Protein AF-A0A7V9GGD7-F1 (afdb_monomer)

pLDDT: mean 92.64, std 9.75, range [42.09, 98.81]

Secondary structure (DSSP, 8-state):
-----TTS---HHHHHHT-TTSTT---GGG-SS----S----EEEE-TT-S-EEEE-TT--EE-STT--EEEEEEE-SS-EE-TTTS-GGGEEEEESTTSSEEEEEEEETTEEEEEEEEEEE--TTT-EEEEEEEEEEESS-EEEEEEEESB-SSSB--B-EEEE-SSEEEETTEEEEE-SS--SEEEEE-STT--HHHHHHTT--BSS--EEEE-TTSB-EEEEEEEE-TT-EEE-

Structure (mmCIF, N/CA/C/O backbone):
data_AF-A0A7V9GGD7-F1
#
_entry.id   AF-A0A7V9GGD7-F1
#
loop_
_atom_site.group_PDB
_atom_site.id
_atom_site.type_symbol
_atom_site.label_atom_id
_atom_site.label_alt_id
_atom_site.label_comp_id
_atom_site.label_asym_id
_atom_site.label_entity_id
_atom_site.label_seq_id
_atom_site.pdbx_PDB_ins_code
_atom_site.Cartn_x
_atom_site.Cartn_y
_atom_site.Cartn_z
_atom_site.occupancy
_atom_site.B_iso_or_equiv
_atom_site.auth_seq_id
_atom_site.auth_comp_id
_atom_site.auth_asym_id
_atom_site.auth_atom_id
_atom_site.pdbx_PDB_model_num
ATOM 1 N N . MET A 1 1 ? 26.608 0.140 -4.758 1.00 42.22 1 MET A N 1
ATOM 2 C CA . MET A 1 1 ? 25.138 0.010 -4.849 1.00 42.22 1 MET A CA 1
ATOM 3 C C . MET A 1 1 ? 24.670 0.852 -6.020 1.00 42.22 1 MET A C 1
ATOM 5 O O . MET A 1 1 ? 24.502 2.054 -5.870 1.00 42.22 1 MET A O 1
ATOM 9 N N . SER A 1 2 ? 24.616 0.228 -7.198 1.00 42.09 2 SER A N 1
ATOM 10 C CA . SER A 1 2 ? 24.189 0.833 -8.463 1.00 42.09 2 SER A CA 1
ATOM 11 C C . SER A 1 2 ? 22.843 1.543 -8.316 1.00 42.09 2 SER A C 1
ATOM 13 O O . SER A 1 2 ? 22.006 1.103 -7.535 1.00 42.09 2 SER A O 1
ATOM 15 N N . GLN A 1 3 ? 22.712 2.657 -9.039 1.00 49.97 3 GLN A N 1
ATOM 16 C CA . GLN A 1 3 ? 21.526 3.482 -9.283 1.00 49.97 3 GLN A CA 1
ATOM 17 C C . GLN A 1 3 ? 20.209 2.863 -8.782 1.00 49.97 3 GLN A C 1
ATOM 19 O O . GLN A 1 3 ? 19.814 1.799 -9.251 1.00 49.97 3 GLN A O 1
ATOM 24 N N . LEU A 1 4 ? 19.539 3.535 -7.832 1.00 60.97 4 LEU A N 1
ATOM 25 C CA . LEU A 1 4 ? 18.154 3.188 -7.503 1.00 60.97 4 LEU A CA 1
ATOM 26 C C . LEU A 1 4 ? 17.357 3.232 -8.797 1.00 60.97 4 LEU A C 1
ATOM 28 O O . LEU A 1 4 ? 17.350 4.261 -9.476 1.00 60.97 4 LEU A O 1
ATOM 32 N N . ASP A 1 5 ? 16.726 2.116 -9.112 1.00 63.78 5 ASP A N 1
ATOM 33 C CA . ASP A 1 5 ? 15.937 1.991 -10.314 1.00 63.78 5 ASP A CA 1
ATOM 34 C C . ASP A 1 5 ? 14.732 2.942 -10.223 1.00 63.78 5 ASP A C 1
ATOM 36 O O . ASP A 1 5 ? 13.995 2.968 -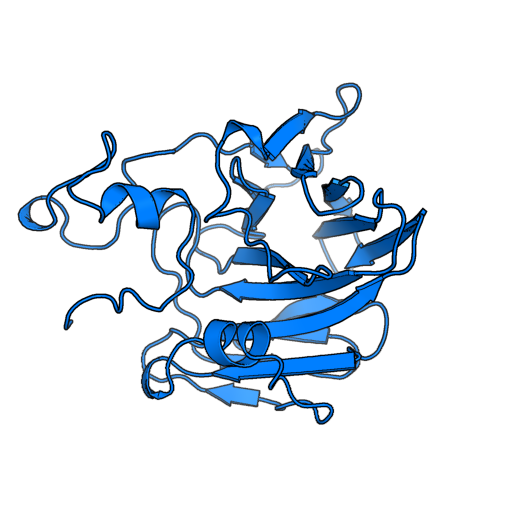9.227 1.00 63.78 5 ASP A O 1
ATOM 40 N N . THR A 1 6 ? 14.591 3.796 -11.235 1.00 62.53 6 THR A N 1
ATOM 41 C CA . THR A 1 6 ? 13.512 4.785 -11.338 1.00 62.53 6 THR A CA 1
ATOM 42 C C . THR A 1 6 ? 12.151 4.127 -11.518 1.00 62.53 6 THR A C 1
ATOM 44 O O . THR A 1 6 ? 11.130 4.761 -11.246 1.00 62.53 6 THR A O 1
ATOM 47 N N . ASP A 1 7 ? 12.130 2.857 -11.918 1.00 77.81 7 ASP A N 1
ATOM 48 C CA . ASP A 1 7 ? 10.897 2.131 -12.210 1.00 77.81 7 ASP A CA 1
ATOM 49 C C . ASP A 1 7 ? 10.188 1.638 -10.938 1.00 77.81 7 ASP A C 1
ATOM 51 O O . ASP A 1 7 ? 8.986 1.353 -10.954 1.00 77.81 7 ASP A O 1
ATOM 55 N N . TRP A 1 8 ? 10.889 1.631 -9.800 1.00 90.00 8 TRP A N 1
ATOM 56 C CA . TRP A 1 8 ? 10.326 1.231 -8.515 1.00 90.00 8 TRP A CA 1
ATOM 57 C C . TRP A 1 8 ? 9.313 2.250 -7.973 1.00 90.00 8 TRP A C 1
ATOM 59 O O . TRP A 1 8 ? 9.394 3.470 -8.166 1.00 90.00 8 TRP A O 1
ATOM 69 N N . VAL A 1 9 ? 8.328 1.743 -7.238 1.00 93.31 9 VAL A N 1
ATOM 70 C CA . VAL A 1 9 ? 7.390 2.557 -6.461 1.00 93.31 9 VAL A CA 1
ATOM 71 C C . VAL A 1 9 ? 8.026 2.893 -5.118 1.00 93.31 9 VAL A C 1
ATOM 73 O O . VAL A 1 9 ? 8.025 2.096 -4.180 1.00 93.31 9 VAL A O 1
ATOM 76 N N . TRP A 1 10 ? 8.576 4.095 -5.019 1.00 92.31 10 TRP A N 1
ATOM 77 C CA . TRP A 1 10 ? 9.172 4.591 -3.784 1.00 92.31 10 TRP A CA 1
ATOM 78 C C . TRP A 1 10 ? 8.150 5.306 -2.888 1.00 92.31 10 TRP A C 1
ATOM 80 O O . TRP A 1 10 ? 7.152 5.832 -3.399 1.00 92.31 10 TRP A O 1
ATOM 90 N N . PRO A 1 11 ? 8.403 5.377 -1.564 1.00 94.06 11 PRO A N 1
ATOM 91 C CA . PRO A 1 11 ? 7.681 6.285 -0.682 1.00 94.06 11 PRO A CA 1
ATOM 92 C C . PRO A 1 11 ? 7.667 7.709 -1.238 1.00 94.06 11 PRO A C 1
ATOM 94 O O . PRO A 1 11 ? 8.605 8.143 -1.915 1.00 94.06 11 PRO A O 1
ATOM 97 N N . TRP A 1 12 ? 6.615 8.457 -0.913 1.00 94.75 12 TRP A N 1
ATOM 98 C CA . TRP A 1 12 ? 6.395 9.801 -1.448 1.00 94.75 12 TRP A CA 1
ATOM 99 C C . TRP A 1 12 ? 7.576 10.751 -1.225 1.00 94.75 12 TRP A C 1
ATOM 101 O O . TRP A 1 12 ? 7.945 11.502 -2.129 1.00 94.75 12 TRP A O 1
ATOM 111 N N . TRP A 1 13 ? 8.188 10.703 -0.040 1.00 93.69 13 TRP A N 1
ATOM 112 C CA . TRP A 1 13 ? 9.350 11.528 0.284 1.00 93.69 13 TRP A CA 1
ATOM 113 C C . TRP A 1 13 ? 10.542 11.199 -0.628 1.00 93.69 13 TRP A C 1
ATOM 115 O O . TRP A 1 13 ? 11.181 12.106 -1.158 1.00 93.69 13 TRP A O 1
ATOM 125 N N . LEU A 1 14 ? 10.802 9.911 -0.881 1.00 91.62 14 LEU A N 1
ATOM 126 C CA . LEU A 1 14 ? 12.005 9.466 -1.579 1.00 91.62 14 LEU A CA 1
ATOM 127 C C . LEU A 1 14 ? 11.953 9.841 -3.054 1.00 91.62 14 LEU A C 1
ATOM 129 O O . LEU A 1 14 ? 12.931 10.372 -3.571 1.00 91.62 14 LEU A O 1
ATOM 133 N N . GLY A 1 15 ? 10.802 9.646 -3.708 1.00 89.38 15 GLY A N 1
ATOM 134 C CA . GLY A 1 15 ? 10.612 10.057 -5.102 1.00 89.38 15 GLY A CA 1
ATOM 135 C C . GLY A 1 15 ? 10.880 11.550 -5.319 1.00 89.38 15 GLY A C 1
ATOM 136 O O . GLY A 1 15 ? 11.429 11.936 -6.344 1.00 89.38 15 GLY A O 1
ATOM 137 N N . ARG A 1 16 ? 10.563 12.389 -4.326 1.00 91.25 16 ARG A N 1
ATOM 138 C CA . ARG A 1 16 ? 10.834 13.833 -4.365 1.00 91.25 16 ARG A CA 1
ATOM 139 C C . ARG A 1 16 ? 12.284 14.169 -4.038 1.00 91.25 16 ARG A C 1
ATOM 141 O O . ARG A 1 16 ? 12.847 15.057 -4.662 1.00 91.25 16 ARG A O 1
ATOM 148 N N . GLN A 1 17 ? 12.880 13.472 -3.074 1.00 91.44 17 GLN A N 1
ATOM 149 C CA . GLN A 1 17 ? 14.250 13.727 -2.631 1.00 91.44 17 GLN A CA 1
ATOM 150 C C . GLN A 1 17 ? 15.290 13.376 -3.702 1.00 91.44 17 GLN A C 1
ATOM 152 O O . GLN A 1 17 ? 16.359 13.980 -3.733 1.00 91.44 17 GLN A O 1
ATOM 157 N N . ILE A 1 18 ? 14.984 12.418 -4.585 1.00 87.44 18 ILE A N 1
ATOM 158 C CA . ILE A 1 18 ? 15.895 11.973 -5.652 1.00 87.44 18 ILE A CA 1
ATOM 159 C C . ILE A 1 18 ? 15.658 12.651 -7.005 1.00 87.44 18 ILE A C 1
ATOM 161 O O . ILE A 1 18 ? 16.476 12.453 -7.898 1.00 87.44 18 ILE A O 1
ATOM 165 N N . ASP A 1 19 ? 14.571 13.410 -7.166 1.00 88.38 19 ASP A N 1
ATOM 166 C CA . ASP A 1 19 ? 14.218 14.106 -8.408 1.00 88.38 19 ASP A CA 1
ATOM 167 C C . ASP A 1 19 ? 14.833 15.517 -8.433 1.00 88.38 19 ASP A C 1
ATOM 169 O O . ASP A 1 19 ? 14.358 16.378 -7.691 1.00 88.38 19 ASP A O 1
ATOM 173 N N . PRO A 1 20 ? 15.837 15.801 -9.291 1.00 90.31 20 PRO A N 1
ATOM 174 C CA . PRO A 1 20 ? 16.494 17.110 -9.357 1.00 90.31 20 PRO A CA 1
ATOM 175 C C . PRO A 1 20 ? 15.570 18.278 -9.716 1.00 90.31 20 PRO A C 1
ATOM 177 O O . PRO A 1 20 ? 15.924 19.429 -9.466 1.00 90.31 20 PRO A O 1
ATOM 180 N N . ALA A 1 21 ? 14.405 18.013 -10.314 1.00 91.19 21 ALA A N 1
ATOM 181 C CA . ALA A 1 21 ? 13.419 19.043 -10.631 1.00 91.19 21 ALA A CA 1
ATOM 182 C C . ALA A 1 21 ? 12.521 19.396 -9.431 1.00 91.19 21 ALA A C 1
ATOM 184 O O . ALA A 1 21 ? 11.766 20.372 -9.481 1.00 91.19 21 ALA A O 1
ATOM 185 N N . ASN A 1 22 ? 12.573 18.618 -8.347 1.00 91.69 22 ASN A N 1
ATOM 186 C CA . ASN A 1 22 ? 11.726 18.817 -7.184 1.00 91.69 22 ASN A CA 1
ATOM 187 C C . ASN A 1 22 ? 12.355 19.803 -6.184 1.00 91.69 22 ASN A C 1
ATOM 189 O O . ASN A 1 22 ? 13.529 19.667 -5.848 1.00 91.69 22 ASN A O 1
ATOM 193 N N . PRO A 1 23 ? 11.582 20.724 -5.577 1.00 91.81 23 PRO A N 1
ATOM 194 C CA . PRO A 1 23 ? 12.094 21.592 -4.512 1.00 91.81 23 PRO A CA 1
ATOM 195 C C . PRO A 1 23 ? 12.609 20.853 -3.267 1.00 91.81 23 PRO A C 1
ATOM 197 O O . PRO A 1 23 ? 13.316 21.447 -2.461 1.00 91.81 23 PRO A O 1
ATOM 200 N N . ALA A 1 24 ? 12.227 19.585 -3.081 1.00 91.25 24 ALA A N 1
ATOM 201 C CA . ALA A 1 24 ? 12.711 18.733 -1.997 1.00 91.25 24 ALA A CA 1
ATOM 202 C C . ALA A 1 24 ? 13.950 17.898 -2.383 1.00 91.25 24 ALA A C 1
ATOM 204 O O . ALA A 1 24 ? 14.329 17.010 -1.626 1.00 91.25 24 ALA A O 1
ATOM 205 N N . PHE A 1 25 ? 14.563 18.138 -3.547 1.00 91.25 25 PHE A N 1
ATOM 206 C CA . PHE A 1 25 ? 15.756 17.418 -3.981 1.00 91.25 25 PHE A CA 1
ATOM 207 C C . PHE A 1 25 ? 16.914 17.583 -2.992 1.00 91.25 25 PHE A C 1
ATOM 209 O O . PHE A 1 25 ? 17.231 18.699 -2.577 1.00 91.25 25 PHE A O 1
ATOM 216 N N . VAL A 1 26 ? 17.586 16.476 -2.672 1.00 88.44 26 VAL A N 1
ATOM 217 C CA . VAL A 1 26 ? 18.818 16.481 -1.876 1.00 88.44 26 VAL A CA 1
ATOM 218 C C . VAL A 1 26 ? 19.911 15.710 -2.624 1.00 88.44 26 VAL A C 1
ATOM 220 O O . VAL A 1 26 ? 19.736 14.517 -2.896 1.00 88.44 26 VAL A O 1
ATOM 223 N N . PRO A 1 27 ? 21.047 16.355 -2.954 1.00 83.44 27 PRO A N 1
ATOM 224 C CA . PRO A 1 27 ? 22.192 15.693 -3.576 1.00 83.44 27 PRO A CA 1
ATOM 225 C C . PRO A 1 27 ? 22.702 14.493 -2.757 1.00 83.44 27 PRO A C 1
ATOM 227 O O . PRO A 1 27 ? 22.850 14.562 -1.537 1.00 83.44 27 PRO A O 1
ATOM 230 N N . ARG A 1 28 ? 22.965 13.361 -3.427 1.00 72.69 28 ARG A N 1
ATOM 231 C CA . ARG A 1 28 ? 23.307 12.084 -2.762 1.00 72.69 28 ARG A CA 1
ATOM 232 C C . ARG A 1 28 ? 24.703 12.041 -2.149 1.00 72.69 28 ARG A C 1
ATOM 234 O O . ARG A 1 28 ? 24.930 11.256 -1.240 1.00 72.69 28 ARG A O 1
ATOM 241 N N . ASP A 1 29 ? 25.629 12.857 -2.634 1.00 67.31 29 ASP A N 1
ATOM 242 C CA . ASP A 1 29 ? 26.971 13.017 -2.063 1.00 67.31 29 ASP A CA 1
ATOM 243 C C . ASP A 1 29 ? 26.938 13.488 -0.599 1.00 67.31 29 ASP A C 1
ATOM 245 O O . ASP A 1 29 ? 27.904 13.294 0.135 1.00 67.31 29 ASP A O 1
ATOM 249 N N . GLN A 1 30 ? 25.806 14.042 -0.159 1.00 60.34 30 GLN A N 1
ATOM 250 C CA . GLN A 1 30 ? 25.591 14.539 1.197 1.00 60.34 30 GLN A CA 1
ATOM 251 C C . GLN A 1 30 ? 24.965 13.505 2.146 1.00 60.34 30 GLN A C 1
ATOM 253 O O . GLN A 1 30 ? 24.834 13.786 3.336 1.00 60.34 30 GLN A O 1
ATOM 258 N N . LEU A 1 31 ? 24.581 12.316 1.659 1.00 60.53 31 LEU A N 1
ATOM 259 C CA . LEU A 1 31 ? 23.909 11.292 2.462 1.00 60.53 31 LEU A CA 1
ATOM 260 C C . LEU A 1 31 ? 24.586 9.918 2.289 1.00 60.53 31 LEU A C 1
ATOM 262 O O . LEU A 1 31 ? 24.553 9.351 1.197 1.00 60.53 31 LEU A O 1
ATOM 266 N N . PRO A 1 32 ? 25.164 9.329 3.357 1.00 56.16 32 PRO A N 1
ATOM 267 C CA . PRO A 1 32 ? 25.841 8.030 3.275 1.00 56.16 32 PRO A CA 1
ATOM 268 C C . PRO A 1 32 ? 24.886 6.856 2.979 1.00 56.16 32 PRO A C 1
ATOM 270 O O . PRO A 1 32 ? 25.329 5.798 2.534 1.00 56.16 32 PRO A O 1
ATOM 273 N N . SER A 1 33 ? 23.579 7.042 3.190 1.00 70.00 33 SER A N 1
ATOM 274 C CA . SER A 1 33 ? 22.500 6.090 2.903 1.00 70.00 33 SER A CA 1
ATOM 275 C C . SER A 1 33 ? 21.244 6.817 2.410 1.00 70.00 33 SER A C 1
ATOM 277 O O . SER A 1 33 ? 21.172 8.044 2.451 1.00 70.00 33 SER A O 1
ATOM 279 N N . LE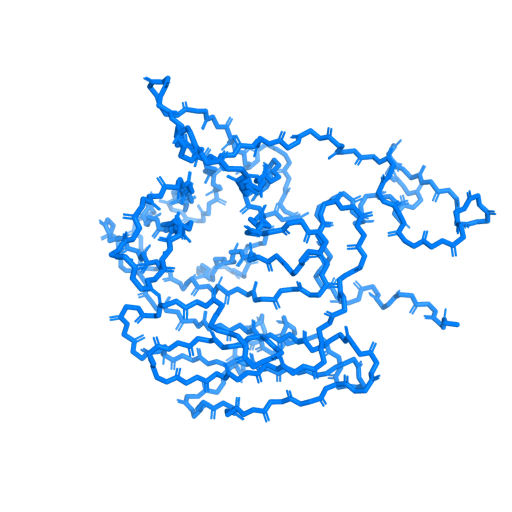U A 1 34 ? 20.230 6.074 1.949 1.00 78.19 34 LEU A N 1
ATOM 280 C CA . LEU A 1 34 ? 18.914 6.624 1.590 1.00 78.19 34 LEU A CA 1
ATOM 281 C C . LEU A 1 34 ? 18.130 7.004 2.845 1.00 78.19 34 LEU A C 1
ATOM 283 O O . LEU A 1 34 ? 17.169 6.339 3.214 1.00 78.19 34 LEU A O 1
ATOM 287 N N . THR A 1 35 ? 18.592 8.057 3.503 1.00 87.62 35 THR A N 1
ATOM 288 C CA . THR A 1 35 ? 17.986 8.604 4.708 1.00 87.62 35 THR A CA 1
ATOM 289 C C . THR A 1 35 ? 16.972 9.663 4.323 1.00 87.62 35 THR A C 1
ATOM 291 O O . THR A 1 35 ? 17.254 10.546 3.503 1.00 87.62 35 THR A O 1
ATOM 294 N N . ASN A 1 36 ? 15.799 9.595 4.935 1.00 90.06 36 ASN A N 1
ATOM 295 C CA . ASN A 1 36 ? 14.788 10.606 4.748 1.00 90.06 36 ASN A CA 1
ATOM 296 C C . ASN A 1 36 ? 15.153 11.896 5.493 1.00 90.06 36 ASN A C 1
ATOM 298 O O . ASN A 1 36 ? 15.183 11.942 6.725 1.00 90.06 36 ASN A O 1
ATOM 302 N N . VAL A 1 37 ? 15.376 12.968 4.738 1.00 90.56 37 VAL A N 1
ATOM 303 C CA . VAL A 1 37 ? 15.621 14.315 5.272 1.00 90.56 37 VAL A CA 1
ATOM 304 C C . VAL A 1 37 ? 14.563 15.322 4.808 1.00 90.56 37 VAL A C 1
ATOM 306 O O . VAL A 1 37 ? 14.664 16.508 5.113 1.00 90.56 37 VAL A O 1
ATOM 309 N N . THR A 1 38 ? 13.516 14.863 4.113 1.00 89.50 38 THR A N 1
ATOM 310 C CA . THR A 1 38 ? 12.421 15.692 3.583 1.00 89.50 38 THR A CA 1
ATOM 311 C C . THR A 1 38 ? 11.052 15.077 3.890 1.00 89.50 38 THR A C 1
ATOM 313 O O . THR A 1 38 ? 10.949 13.928 4.283 1.00 89.50 38 THR A O 1
ATOM 316 N N . GLY A 1 39 ? 9.951 15.832 3.795 1.00 85.75 39 GLY A N 1
ATOM 317 C CA . GLY A 1 39 ? 8.610 15.241 3.981 1.00 85.75 39 GLY A CA 1
ATOM 318 C C . GLY A 1 39 ? 8.421 14.468 5.302 1.00 85.75 39 GLY A C 1
ATOM 319 O O . GLY A 1 39 ? 7.706 13.470 5.339 1.00 85.75 39 GLY A O 1
ATOM 320 N N . ARG A 1 40 ? 9.103 14.895 6.376 1.00 90.75 40 ARG A N 1
ATOM 321 C CA . ARG A 1 40 ? 9.065 14.264 7.705 1.00 90.75 40 ARG A CA 1
ATOM 322 C C . ARG A 1 40 ? 7.851 14.735 8.508 1.00 90.75 40 ARG A C 1
ATOM 324 O O . ARG A 1 40 ? 7.986 15.321 9.577 1.00 90.75 40 ARG A O 1
ATOM 331 N N . ASN A 1 41 ? 6.665 14.568 7.934 1.00 89.31 41 ASN A N 1
ATOM 332 C CA . ASN A 1 41 ? 5.397 15.066 8.466 1.00 89.31 41 ASN A CA 1
ATOM 333 C C . ASN A 1 41 ? 4.353 13.947 8.572 1.00 89.31 41 ASN A C 1
ATOM 335 O O . ASN A 1 41 ? 3.271 14.034 7.996 1.00 89.31 41 ASN A O 1
ATOM 339 N N . TRP A 1 42 ? 4.700 12.885 9.293 1.00 93.62 42 TRP A N 1
ATOM 340 C CA . TRP A 1 42 ? 3.826 11.742 9.538 1.00 93.62 42 TRP A CA 1
ATOM 341 C C . TRP A 1 42 ? 3.032 11.870 10.834 1.00 93.62 42 TRP A C 1
ATOM 343 O O . TRP A 1 42 ? 3.407 12.600 11.750 1.00 93.62 42 TRP A O 1
ATOM 353 N N . THR A 1 43 ? 1.934 11.125 10.903 1.00 95.19 43 THR A N 1
ATOM 354 C CA . THR A 1 43 ? 1.084 11.028 12.091 1.00 95.19 43 THR A CA 1
ATOM 355 C C . THR A 1 43 ? 1.334 9.695 12.780 1.00 95.19 43 THR A C 1
ATOM 357 O O . THR A 1 43 ? 1.206 8.649 12.145 1.00 95.19 43 THR A O 1
ATOM 360 N N . ALA A 1 44 ? 1.669 9.727 14.068 1.00 94.44 44 ALA A N 1
ATOM 361 C CA . ALA A 1 44 ? 1.713 8.529 14.897 1.00 94.44 44 ALA A CA 1
ATOM 362 C C . ALA A 1 44 ? 0.298 8.118 15.337 1.00 94.44 44 ALA A C 1
ATOM 364 O O . ALA A 1 44 ? -0.526 8.967 15.688 1.00 94.44 44 ALA A O 1
ATOM 365 N N . ILE A 1 45 ? 0.021 6.816 15.315 1.00 94.38 45 ILE A N 1
ATOM 366 C CA . ILE A 1 45 ? -1.210 6.190 15.804 1.00 94.38 45 ILE A CA 1
ATOM 367 C C . ILE A 1 45 ? -0.849 5.020 16.727 1.00 94.38 45 ILE A C 1
ATOM 369 O O . ILE A 1 45 ? 0.038 4.221 16.435 1.00 94.38 45 ILE A O 1
ATOM 373 N N . GLY A 1 46 ? -1.545 4.896 17.854 1.00 92.38 46 GLY A N 1
ATOM 374 C CA . GLY A 1 46 ? -1.231 3.903 18.880 1.00 92.38 46 GLY A CA 1
ATOM 375 C C . GLY A 1 46 ? -2.377 3.725 19.865 1.00 92.38 46 GLY A C 1
ATOM 376 O O . GLY A 1 46 ? -3.324 4.515 19.886 1.00 92.38 46 GLY A O 1
ATOM 377 N N . ASN A 1 47 ? -2.303 2.671 20.676 1.00 90.94 47 ASN A N 1
ATOM 378 C CA . ASN A 1 47 ? -3.223 2.498 21.795 1.00 90.94 47 ASN A CA 1
ATOM 379 C C . ASN A 1 47 ? -2.696 3.249 23.021 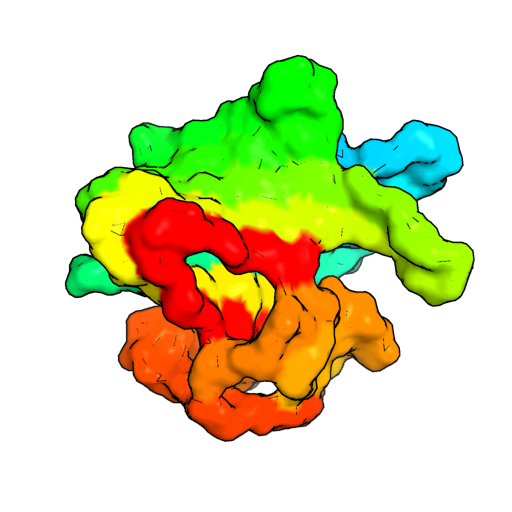1.00 90.94 47 ASN A C 1
ATOM 381 O O . ASN A 1 47 ? -1.488 3.339 23.239 1.00 90.94 47 ASN A O 1
ATOM 385 N N . LEU A 1 48 ? -3.609 3.725 23.869 1.00 87.50 48 LEU A N 1
ATOM 386 C CA . LEU A 1 48 ? -3.243 4.269 25.177 1.00 87.50 48 LEU A CA 1
ATOM 387 C C . LEU A 1 48 ? -2.426 3.233 25.970 1.00 87.50 48 LEU A C 1
ATOM 389 O O . LEU A 1 48 ? -2.689 2.038 25.863 1.00 87.50 48 LEU A O 1
ATOM 393 N N . ASP A 1 49 ? -1.443 3.663 26.756 1.00 86.44 49 ASP A N 1
ATOM 394 C CA . ASP A 1 49 ? -0.571 2.789 27.563 1.00 86.44 49 ASP A CA 1
ATOM 395 C C . ASP A 1 49 ? 0.223 1.736 26.766 1.00 86.44 49 ASP A C 1
ATOM 397 O O . ASP A 1 49 ? 0.747 0.782 27.345 1.00 86.44 49 ASP A O 1
ATOM 401 N N . SER A 1 50 ? 0.308 1.876 25.442 1.00 87.00 50 SER A N 1
ATOM 402 C CA . SER A 1 50 ? 1.222 1.076 24.639 1.00 87.00 50 SER A CA 1
ATOM 403 C C . SER A 1 50 ? 2.608 1.714 24.565 1.00 87.00 50 SER A C 1
ATOM 405 O O . SER A 1 50 ? 2.702 2.928 24.382 1.00 87.00 50 SER A O 1
ATOM 407 N N . PRO A 1 51 ? 3.695 0.923 24.633 1.00 86.19 51 PRO A N 1
ATOM 408 C CA . PRO A 1 51 ? 5.025 1.393 24.260 1.00 86.19 51 PRO A CA 1
ATOM 409 C C . PRO A 1 51 ? 5.246 1.441 22.736 1.00 86.19 51 PRO A C 1
ATOM 411 O O . PRO A 1 51 ? 6.339 1.801 22.299 1.00 86.19 51 PRO A O 1
ATOM 414 N N . HIS A 1 52 ? 4.264 1.030 21.928 1.00 86.62 52 HIS A N 1
ATOM 415 C CA . HIS A 1 52 ? 4.368 0.924 20.478 1.00 86.62 52 HIS A CA 1
ATOM 416 C C . HIS A 1 52 ? 3.380 1.851 19.767 1.00 86.62 52 HIS A C 1
ATOM 418 O O . HIS A 1 52 ? 2.221 1.997 20.155 1.00 86.62 52 HIS A O 1
ATOM 424 N N . GLU A 1 53 ? 3.854 2.438 18.672 1.00 91.50 53 GLU A N 1
ATOM 425 C CA . GLU A 1 53 ? 3.060 3.231 17.744 1.00 91.50 53 GLU A CA 1
ATOM 426 C C . GLU A 1 53 ? 3.399 2.832 16.309 1.00 91.50 53 GLU A C 1
ATOM 428 O O . GLU A 1 53 ? 4.531 2.456 15.994 1.00 91.50 53 GLU A O 1
ATOM 433 N N . ALA A 1 54 ? 2.399 2.924 15.443 1.00 94.88 54 ALA A N 1
ATOM 434 C CA . ALA A 1 54 ? 2.588 2.912 14.006 1.00 94.88 54 ALA A CA 1
ATOM 435 C C . ALA A 1 54 ? 2.595 4.352 13.495 1.00 94.88 54 ALA A C 1
ATOM 437 O O . ALA A 1 54 ? 2.031 5.254 14.116 1.00 94.88 54 ALA A O 1
ATOM 438 N N . VAL A 1 55 ? 3.196 4.571 12.333 1.00 95.94 55 VAL A N 1
ATOM 439 C CA . VAL A 1 55 ? 3.242 5.895 11.705 1.00 95.94 55 VAL A CA 1
ATOM 440 C C . VAL A 1 55 ? 2.619 5.852 10.321 1.00 95.94 55 VAL A C 1
ATOM 442 O O . VAL A 1 55 ? 2.800 4.893 9.571 1.00 95.94 55 VAL A O 1
ATOM 445 N N . VAL A 1 56 ? 1.880 6.904 9.981 1.00 97.62 56 VAL A N 1
ATOM 446 C CA . VAL A 1 56 ? 1.207 7.055 8.690 1.00 97.62 56 VAL A CA 1
ATOM 447 C C . VAL A 1 56 ? 1.688 8.333 8.023 1.00 97.62 56 VAL A C 1
ATOM 449 O O . VAL A 1 56 ? 1.584 9.422 8.594 1.00 97.62 56 VAL A O 1
ATOM 452 N N . ASP A 1 57 ? 2.241 8.206 6.819 1.00 96.50 57 ASP A N 1
ATOM 453 C CA . ASP A 1 57 ? 2.723 9.351 6.045 1.00 96.50 57 ASP A CA 1
ATOM 454 C C . ASP A 1 57 ? 1.559 10.164 5.441 1.00 96.50 57 ASP A C 1
ATOM 456 O O . ASP A 1 57 ? 0.420 9.689 5.413 1.00 96.50 57 ASP A O 1
ATOM 460 N N . PRO A 1 58 ? 1.808 11.370 4.897 1.00 96.19 58 PRO A N 1
ATOM 461 C CA . PRO A 1 58 ? 0.769 12.197 4.270 1.00 96.19 58 PRO A CA 1
ATOM 462 C C . PRO A 1 58 ? 0.034 11.557 3.082 1.00 96.19 58 PRO A C 1
ATOM 464 O O . PRO A 1 58 ? -0.965 12.102 2.610 1.00 96.19 58 PRO A O 1
ATOM 467 N N . ARG A 1 59 ? 0.554 10.451 2.539 1.00 97.38 59 ARG A N 1
ATOM 468 C CA . ARG A 1 59 ? -0.022 9.680 1.433 1.00 97.38 59 ARG A CA 1
ATOM 469 C C . ARG A 1 59 ? -0.697 8.392 1.897 1.00 97.38 59 ARG A C 1
ATOM 471 O O . ARG A 1 59 ? -1.264 7.681 1.072 1.00 97.38 59 ARG A O 1
ATOM 478 N N . GLY A 1 60 ? -0.734 8.131 3.200 1.00 97.75 60 GLY A N 1
ATOM 479 C CA . GLY A 1 60 ? -1.352 6.945 3.777 1.00 97.75 60 GLY A CA 1
ATOM 480 C C . GLY A 1 60 ? -0.449 5.711 3.771 1.00 97.75 60 GLY A C 1
ATOM 481 O O . GLY A 1 60 ? -0.959 4.624 4.007 1.00 97.75 60 GLY A O 1
ATOM 482 N N . LEU A 1 61 ? 0.857 5.850 3.517 1.00 97.94 61 LEU A N 1
ATOM 483 C CA . LEU A 1 61 ? 1.826 4.771 3.704 1.00 97.94 61 LEU A CA 1
ATOM 484 C C . LEU A 1 61 ? 1.926 4.461 5.202 1.00 97.94 61 LEU A C 1
ATOM 486 O O . LEU A 1 61 ? 2.313 5.328 5.990 1.00 97.94 61 LEU A O 1
ATOM 490 N N . VAL A 1 62 ? 1.579 3.237 5.594 1.00 98.44 62 VAL A N 1
ATOM 491 C CA . VAL A 1 62 ? 1.547 2.814 7.001 1.00 98.44 62 VAL A CA 1
ATOM 492 C C . VAL A 1 62 ? 2.826 2.057 7.329 1.00 98.44 62 VAL A C 1
ATOM 494 O O . VAL A 1 62 ? 3.111 1.046 6.702 1.00 98.44 62 VAL A O 1
ATOM 497 N N . THR A 1 63 ? 3.585 2.495 8.328 1.00 97.25 63 THR A N 1
ATOM 498 C CA . THR A 1 63 ? 4.721 1.738 8.880 1.00 97.25 63 THR A CA 1
ATOM 499 C C . THR A 1 63 ? 4.304 1.179 10.239 1.00 97.25 63 THR A C 1
ATOM 501 O O . THR A 1 63 ? 4.183 1.960 11.187 1.00 97.25 63 THR A O 1
ATOM 504 N N . PRO A 1 64 ? 4.034 -0.136 10.354 1.00 94.06 64 PRO A N 1
ATOM 505 C CA . PRO A 1 64 ? 3.430 -0.695 11.565 1.00 94.06 64 PRO A CA 1
ATOM 506 C C . PRO A 1 64 ? 4.381 -0.776 12.765 1.00 94.06 64 PRO A C 1
ATOM 508 O O . PRO A 1 64 ? 3.920 -0.872 13.898 1.00 94.06 64 PRO A O 1
ATOM 511 N N . TRP A 1 65 ? 5.694 -0.763 12.527 1.00 87.12 65 TRP A N 1
ATOM 512 C CA . TRP A 1 65 ? 6.713 -0.814 13.573 1.00 87.12 65 TRP A CA 1
ATOM 513 C C . TRP A 1 65 ? 7.962 -0.004 13.202 1.00 87.12 65 TRP A C 1
ATOM 515 O O . TRP A 1 65 ? 8.273 0.116 12.012 1.00 87.12 65 TRP A O 1
ATOM 525 N N . PRO A 1 66 ? 8.702 0.517 14.200 1.00 85.25 66 PRO A N 1
ATOM 526 C CA . PRO A 1 66 ? 9.965 1.219 13.978 1.00 85.25 66 PRO A CA 1
ATOM 527 C C . PRO A 1 66 ? 10.946 0.391 13.145 1.00 85.25 66 PRO A C 1
ATOM 529 O O . PRO A 1 66 ? 11.000 -0.833 13.287 1.00 85.25 66 PRO A O 1
ATOM 532 N N . ASP A 1 67 ? 11.689 1.060 12.261 1.00 83.62 67 ASP A N 1
ATOM 533 C CA . ASP A 1 67 ? 12.670 0.454 11.345 1.00 83.62 67 ASP A CA 1
ATOM 534 C C . ASP A 1 67 ? 12.116 -0.688 10.464 1.00 83.62 67 ASP A C 1
ATOM 536 O O . ASP A 1 67 ? 12.861 -1.485 9.892 1.00 83.62 67 ASP A O 1
ATOM 540 N N . GLY A 1 68 ? 10.788 -0.771 10.343 1.00 91.88 68 GLY A N 1
ATOM 541 C CA . GLY A 1 68 ? 10.069 -1.824 9.636 1.00 91.88 68 GLY A CA 1
ATOM 542 C C . GLY A 1 68 ? 9.830 -1.557 8.162 1.00 91.88 68 GLY A C 1
ATOM 543 O O . GLY A 1 68 ? 10.155 -0.495 7.643 1.00 91.88 68 GLY A O 1
ATOM 544 N N . TRP A 1 69 ? 9.197 -2.524 7.501 1.00 96.50 69 TRP A N 1
ATOM 545 C CA . TRP A 1 69 ? 8.565 -2.340 6.196 1.00 96.50 69 TRP A CA 1
ATOM 546 C C . TRP A 1 69 ? 7.303 -1.475 6.318 1.00 96.50 69 TRP A C 1
ATOM 548 O O . TRP A 1 69 ? 6.763 -1.290 7.413 1.00 96.50 69 TRP A O 1
ATOM 558 N N . SER A 1 70 ? 6.795 -0.996 5.184 1.00 97.94 70 SER A N 1
ATOM 559 C CA . SER A 1 70 ? 5.537 -0.247 5.133 1.00 97.94 70 SER A CA 1
ATOM 560 C C . SER A 1 70 ? 4.486 -0.900 4.242 1.00 97.94 70 SER A C 1
ATOM 562 O O . SER A 1 70 ? 4.810 -1.537 3.238 1.00 97.94 70 SER A O 1
ATOM 564 N N . LEU A 1 71 ? 3.218 -0.715 4.600 1.00 98.62 71 LEU A N 1
ATOM 565 C CA . LEU A 1 71 ? 2.056 -1.069 3.802 1.00 98.62 71 LEU A CA 1
ATOM 566 C C . LEU A 1 71 ? 1.644 0.119 2.931 1.00 98.62 71 LEU A C 1
ATOM 568 O O . LEU A 1 71 ? 1.268 1.174 3.444 1.00 98.62 71 LEU A O 1
ATOM 572 N N . ASP A 1 72 ? 1.689 -0.074 1.619 1.00 98.50 72 ASP A N 1
ATOM 573 C CA . ASP A 1 72 ? 1.187 0.870 0.622 1.00 98.50 72 ASP A CA 1
ATOM 574 C C . ASP A 1 72 ? -0.166 0.400 0.061 1.00 98.50 72 ASP A C 1
ATOM 576 O O . ASP A 1 72 ? -0.494 -0.792 0.107 1.00 98.50 72 ASP A O 1
ATOM 580 N N . TRP A 1 73 ? -0.953 1.334 -0.472 1.00 98.69 73 TRP A N 1
ATOM 581 C CA . TRP A 1 73 ? -2.320 1.103 -0.942 1.00 98.69 73 TRP A CA 1
ATOM 582 C C . TRP A 1 73 ? -2.523 1.712 -2.333 1.00 98.69 73 TRP A C 1
ATOM 584 O O . TRP A 1 73 ? -2.478 2.924 -2.520 1.00 98.69 73 TRP A O 1
ATOM 594 N N . TRP A 1 74 ? -2.745 0.875 -3.346 1.00 98.75 74 TRP A N 1
ATOM 595 C CA . TRP A 1 74 ? -2.914 1.321 -4.735 1.00 98.75 74 TRP A CA 1
ATOM 596 C C . TRP A 1 74 ? -4.320 1.027 -5.234 1.00 98.75 74 TRP A C 1
ATOM 598 O O . TRP A 1 74 ? -4.918 0.019 -4.855 1.00 98.75 74 TRP A O 1
ATOM 608 N N . ILE A 1 75 ? -4.831 1.876 -6.124 1.00 98.81 75 ILE A N 1
ATOM 609 C CA . ILE A 1 75 ? -6.194 1.758 -6.649 1.00 98.81 75 ILE A CA 1
ATOM 610 C C . ILE A 1 75 ? -6.158 1.553 -8.156 1.00 98.81 75 ILE A C 1
ATOM 612 O O . ILE A 1 75 ? -5.750 2.446 -8.891 1.00 98.81 75 ILE A O 1
ATOM 616 N N . GLY A 1 76 ? -6.597 0.386 -8.619 1.00 98.56 76 GLY A N 1
ATOM 617 C CA . GLY A 1 76 ? -6.806 0.101 -10.036 1.00 98.56 76 GLY A CA 1
ATOM 618 C C . GLY A 1 76 ? -8.204 0.550 -10.440 1.00 98.56 76 GLY A C 1
ATOM 619 O O . GLY A 1 76 ? -9.174 -0.150 -10.142 1.00 98.56 76 GLY A O 1
ATOM 620 N N . ALA A 1 77 ? -8.300 1.718 -11.070 1.00 96.69 77 ALA A N 1
ATOM 621 C CA . ALA A 1 77 ? -9.543 2.277 -11.591 1.00 96.69 77 ALA A CA 1
ATOM 622 C C . ALA A 1 77 ? -9.691 1.986 -13.098 1.00 96.69 77 ALA A C 1
ATOM 624 O O . ALA A 1 77 ? -8.886 1.265 -13.685 1.00 96.69 77 ALA A O 1
ATOM 625 N N . GLU A 1 78 ? -10.747 2.516 -13.722 1.00 92.50 78 GLU A N 1
ATOM 626 C CA . GLU A 1 78 ? -11.058 2.274 -15.140 1.00 92.50 78 GLU A CA 1
ATOM 627 C C . GLU A 1 78 ? -10.012 2.844 -16.113 1.00 92.50 78 GLU A C 1
ATOM 629 O O . GLU A 1 78 ? -9.871 2.334 -17.222 1.00 92.50 78 GLU A O 1
ATOM 634 N N . ASP A 1 79 ? -9.293 3.900 -15.724 1.00 95.94 79 ASP A N 1
ATOM 635 C CA . ASP A 1 79 ? -8.297 4.575 -16.560 1.00 95.94 79 ASP A CA 1
ATOM 636 C C . ASP A 1 79 ? -6.888 3.998 -16.369 1.00 95.94 79 ASP A C 1
ATOM 638 O O . ASP A 1 79 ? -6.196 3.695 -17.341 1.00 95.94 79 ASP A O 1
ATOM 642 N N . ARG A 1 80 ? -6.448 3.867 -15.115 1.00 96.88 80 ARG A N 1
ATOM 643 C CA . ARG A 1 80 ? -5.123 3.386 -14.730 1.00 96.88 80 ARG A CA 1
ATOM 644 C C . ARG A 1 80 ? -5.091 2.959 -13.265 1.00 96.88 80 ARG A C 1
ATOM 646 O O . ARG A 1 80 ? -6.056 3.054 -12.509 1.00 96.88 80 ARG A O 1
ATOM 653 N N . TRP A 1 81 ? -3.905 2.552 -12.840 1.00 98.31 81 TRP A N 1
ATOM 654 C CA . TRP A 1 81 ? -3.568 2.489 -11.430 1.00 98.31 81 TRP A CA 1
ATOM 655 C C . TRP A 1 81 ? -3.202 3.871 -10.875 1.00 98.31 81 TRP A C 1
ATOM 657 O O . TRP A 1 81 ? -2.386 4.599 -11.450 1.00 98.31 81 TRP A O 1
ATOM 667 N N . HIS A 1 82 ? -3.778 4.200 -9.724 1.00 98.38 82 HIS A N 1
ATOM 668 C CA . HIS A 1 82 ? -3.465 5.358 -8.899 1.00 98.38 82 HIS A CA 1
ATOM 669 C C . HIS A 1 82 ? -2.626 4.930 -7.702 1.00 98.38 82 HIS A C 1
ATOM 671 O O . HIS A 1 82 ? -3.010 4.031 -6.950 1.00 98.38 82 HIS A O 1
ATOM 677 N N . LEU A 1 83 ? -1.477 5.584 -7.536 1.00 98.31 83 LEU A N 1
ATOM 678 C CA . LEU A 1 83 ? -0.548 5.335 -6.441 1.00 98.31 83 LEU A CA 1
ATOM 679 C C . LEU A 1 83 ? -0.448 6.616 -5.608 1.00 98.31 83 LEU A C 1
ATOM 681 O O . LEU A 1 83 ? -0.013 7.635 -6.155 1.00 98.31 83 LEU A O 1
ATOM 685 N N . PRO A 1 84 ? -0.785 6.594 -4.309 1.00 97.75 84 PRO A N 1
ATOM 686 C CA . PRO A 1 84 ? -0.799 7.788 -3.463 1.00 97.75 84 PRO A CA 1
ATOM 687 C C . PRO A 1 84 ? 0.508 8.592 -3.486 1.00 97.75 84 PRO A C 1
ATOM 689 O O . PRO A 1 84 ? 0.482 9.827 -3.457 1.00 97.75 84 PRO A O 1
ATOM 692 N N . SER A 1 85 ? 1.650 7.903 -3.598 1.00 95.75 85 SER A N 1
ATOM 693 C CA . SER A 1 85 ? 2.986 8.505 -3.689 1.00 95.75 85 SER A CA 1
ATOM 694 C C . SER A 1 85 ? 3.250 9.260 -4.997 1.00 95.75 85 SER A C 1
ATOM 696 O O . SER A 1 85 ? 4.099 10.151 -5.018 1.00 95.75 85 SER A O 1
ATOM 698 N N . ARG A 1 86 ? 2.518 8.944 -6.073 1.00 95.44 86 ARG A N 1
ATOM 699 C CA . ARG A 1 86 ? 2.660 9.554 -7.408 1.00 95.44 86 ARG A CA 1
ATOM 700 C C . ARG A 1 86 ? 1.530 10.527 -7.751 1.00 95.44 86 ARG A C 1
ATOM 702 O O . ARG A 1 86 ? 1.682 11.325 -8.672 1.00 95.44 86 ARG A O 1
ATOM 709 N N . GLU A 1 87 ? 0.413 10.499 -7.025 1.00 96.69 87 GLU A N 1
ATOM 710 C CA . GLU A 1 87 ? -0.681 11.443 -7.259 1.00 96.69 87 GLU A CA 1
ATOM 711 C C . GLU A 1 87 ? -0.316 12.879 -6.848 1.00 96.69 87 GLU A C 1
ATOM 713 O O . GLU A 1 87 ? 0.365 13.140 -5.847 1.00 96.69 87 GLU A O 1
ATOM 718 N N . ALA A 1 88 ? -0.834 13.849 -7.603 1.00 95.19 88 ALA A N 1
ATOM 719 C CA . ALA A 1 88 ? -0.677 15.262 -7.281 1.00 95.19 88 ALA A CA 1
ATOM 720 C C . ALA A 1 88 ? -1.233 15.575 -5.882 1.00 95.19 88 ALA A C 1
ATOM 722 O O . ALA A 1 88 ? -2.253 15.030 -5.466 1.00 95.19 88 ALA A O 1
ATOM 723 N N . SER A 1 89 ? -0.608 16.512 -5.160 1.00 92.81 89 SER A N 1
ATOM 724 C CA . SER A 1 89 ? -1.054 16.894 -3.809 1.00 92.81 89 SER A CA 1
ATOM 725 C C . SER A 1 89 ? -2.494 17.416 -3.763 1.00 92.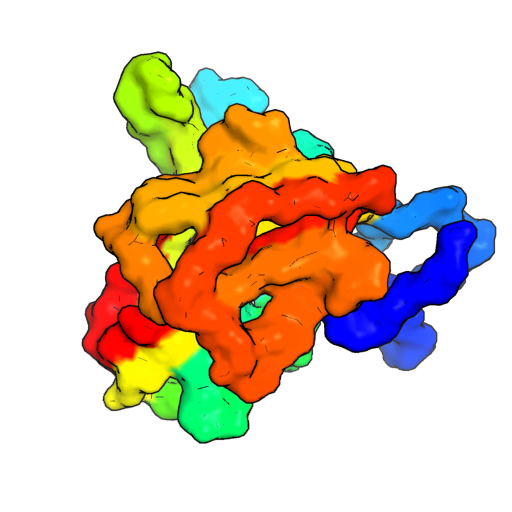81 89 SER A C 1
ATOM 727 O O . SER A 1 89 ? -3.132 17.334 -2.728 1.00 92.81 89 SER A O 1
ATOM 729 N N . THR A 1 90 ? -3.030 17.928 -4.874 1.00 96.06 90 THR A N 1
ATOM 730 C CA . THR A 1 90 ? -4.432 18.372 -4.978 1.00 96.06 90 THR A CA 1
ATOM 731 C C . THR A 1 90 ? -5.431 17.222 -5.122 1.00 96.06 90 THR A C 1
ATOM 733 O O . THR A 1 90 ? -6.635 17.442 -5.019 1.00 96.06 90 THR A O 1
ATOM 736 N N . ALA A 1 91 ? -4.965 16.004 -5.403 1.00 97.19 91 ALA A N 1
ATOM 737 C CA . ALA A 1 91 ? -5.796 14.813 -5.540 1.00 97.19 91 ALA A CA 1
ATOM 738 C C . ALA A 1 91 ? -5.868 13.980 -4.253 1.00 97.19 91 ALA A C 1
ATOM 740 O O . ALA A 1 91 ? -6.647 13.029 -4.217 1.00 97.19 91 ALA A O 1
ATOM 741 N N . ILE A 1 92 ? -5.091 14.324 -3.219 1.00 97.75 92 ILE A N 1
ATOM 742 C CA . ILE A 1 92 ? -5.071 13.605 -1.948 1.00 97.75 92 ILE A CA 1
ATOM 743 C C . ILE A 1 92 ? -5.304 14.563 -0.780 1.00 97.75 92 ILE A C 1
ATOM 745 O O . ILE A 1 92 ? -4.755 15.662 -0.746 1.00 97.75 92 ILE A O 1
ATOM 749 N N . VAL A 1 93 ? -6.122 14.151 0.181 1.00 97.62 93 VAL A N 1
ATOM 750 C CA . VAL A 1 93 ? -6.398 14.919 1.399 1.00 97.62 93 VAL A CA 1
ATOM 751 C C . VAL A 1 93 ? -6.299 13.982 2.587 1.00 97.62 93 VAL A C 1
ATOM 753 O O . VAL A 1 93 ? -6.903 12.912 2.571 1.00 97.62 93 VAL A O 1
ATOM 756 N N . GLN A 1 94 ? -5.564 14.395 3.617 1.00 96.88 94 GLN A N 1
ATOM 757 C CA . GLN A 1 94 ? -5.441 13.647 4.861 1.00 96.88 94 GLN A CA 1
ATOM 758 C C . GLN A 1 94 ? -5.996 14.457 6.034 1.00 96.88 94 GLN A C 1
ATOM 760 O O . GLN A 1 94 ? -5.795 15.670 6.107 1.00 96.88 94 GLN A O 1
ATOM 765 N N . ARG A 1 95 ? -6.709 13.790 6.943 1.00 96.62 95 ARG A N 1
ATOM 766 C CA . ARG A 1 95 ? -7.275 14.395 8.155 1.00 96.62 95 ARG A CA 1
ATOM 767 C C . ARG A 1 95 ? -7.405 13.373 9.280 1.00 96.62 95 ARG A C 1
ATOM 769 O O . ARG A 1 95 ? -7.585 12.186 9.020 1.00 96.62 95 ARG A O 1
ATOM 776 N N . LEU A 1 96 ? -7.407 13.853 10.520 1.00 95.81 96 LEU A N 1
ATOM 777 C CA . LEU A 1 96 ? -7.906 13.077 11.655 1.00 95.81 96 LEU A CA 1
ATOM 778 C C . LEU A 1 96 ? -9.439 13.034 11.615 1.00 95.81 96 LEU A C 1
ATOM 780 O O . LEU A 1 96 ? -10.089 14.030 11.281 1.00 95.81 96 LEU A O 1
ATOM 784 N N . VAL A 1 97 ? -10.021 11.881 11.937 1.00 95.31 97 VAL A N 1
ATOM 785 C CA . VAL A 1 97 ? -11.478 11.696 11.971 1.00 95.31 97 VAL A CA 1
ATOM 786 C C . VAL A 1 97 ? -12.002 12.091 13.346 1.00 95.31 97 VAL A C 1
ATOM 788 O O . VAL A 1 97 ? -11.695 11.429 14.327 1.00 95.31 97 VAL A O 1
ATOM 791 N N . ASP A 1 98 ? -12.789 13.166 13.414 1.00 90.81 98 ASP A N 1
ATOM 792 C CA . ASP A 1 98 ? -13.563 13.592 14.593 1.00 90.81 98 ASP A CA 1
ATOM 793 C C . ASP A 1 98 ? -12.771 13.639 15.918 1.00 90.81 98 ASP A C 1
ATOM 795 O O . ASP A 1 98 ? -13.311 13.409 16.997 1.00 90.81 98 ASP A O 1
ATOM 799 N N . GLY A 1 99 ? -11.465 13.928 15.844 1.00 80.19 99 GLY A N 1
ATOM 800 C CA . GLY A 1 99 ? -10.563 13.956 17.002 1.00 80.19 99 GLY A CA 1
ATOM 801 C C . GLY A 1 99 ? -10.185 12.580 17.571 1.00 80.19 99 GLY A C 1
ATOM 802 O O . GLY A 1 99 ? -9.478 12.518 18.573 1.00 80.19 99 GLY A O 1
ATOM 803 N N . ALA A 1 100 ? -10.621 11.485 16.946 1.00 88.50 100 ALA A N 1
ATOM 804 C CA . ALA A 1 100 ? -10.199 10.128 17.273 1.00 88.50 100 ALA A CA 1
ATOM 805 C C . ALA A 1 100 ? -8.797 9.828 16.698 1.00 88.50 100 ALA A C 1
ATOM 807 O O . ALA A 1 100 ? -8.400 10.450 15.706 1.00 88.50 100 ALA A O 1
ATOM 808 N N . PRO A 1 101 ? -8.052 8.845 17.253 1.00 90.94 101 PRO A N 1
ATOM 809 C CA . PRO A 1 101 ? -6.764 8.384 16.719 1.00 90.94 101 PRO A CA 1
ATOM 810 C C . PRO A 1 101 ? -6.950 7.527 15.451 1.00 90.94 101 PRO A C 1
ATOM 812 O O . PRO A 1 101 ? -6.468 6.401 15.347 1.00 90.94 101 PRO A O 1
ATOM 815 N N . VAL A 1 102 ? -7.703 8.065 14.494 1.00 96.50 102 VAL A N 1
ATOM 816 C CA . VAL A 1 102 ? -8.013 7.475 13.197 1.00 96.50 102 VAL A CA 1
ATOM 817 C C . VAL A 1 102 ? -7.601 8.486 12.141 1.00 96.50 102 VAL A C 1
ATOM 819 O O . VAL A 1 102 ? -8.156 9.587 12.068 1.00 96.50 102 VAL A O 1
ATOM 822 N N . ILE A 1 103 ? -6.629 8.112 11.317 1.00 97.88 103 ILE A N 1
ATOM 823 C CA . ILE A 1 103 ? -6.177 8.940 10.203 1.00 97.88 103 ILE A CA 1
ATOM 824 C C . ILE A 1 103 ? -6.907 8.506 8.934 1.00 97.88 103 ILE A C 1
ATOM 826 O O . ILE A 1 103 ? -6.926 7.327 8.589 1.00 97.88 103 ILE A O 1
ATOM 830 N N . GLU A 1 104 ? -7.530 9.453 8.238 1.00 98.62 104 GLU A N 1
ATOM 831 C CA . GLU A 1 104 ? -8.203 9.236 6.959 1.00 98.62 104 GLU A CA 1
ATOM 832 C C . GLU A 1 104 ? -7.399 9.905 5.847 1.00 98.62 104 GLU A C 1
ATOM 834 O O . GLU A 1 104 ? -7.137 11.104 5.909 1.00 98.62 104 GLU A O 1
ATOM 839 N N . THR A 1 105 ? -7.038 9.142 4.816 1.00 98.62 105 THR A N 1
ATOM 840 C CA . THR A 1 105 ? -6.416 9.632 3.582 1.00 98.62 105 THR A CA 1
ATOM 841 C C . THR A 1 105 ? -7.355 9.356 2.411 1.00 98.62 105 THR A C 1
ATOM 843 O O . THR A 1 105 ? -7.611 8.210 2.056 1.00 98.62 105 THR A O 1
ATOM 846 N N . SER A 1 106 ? -7.893 10.407 1.802 1.00 98.56 106 SER A N 1
ATOM 847 C CA . SER A 1 106 ? -8.800 10.325 0.656 1.00 98.56 106 SER A CA 1
ATOM 848 C C . SER A 1 106 ? -8.054 10.663 -0.626 1.00 98.56 106 SER A C 1
ATOM 850 O O . SER A 1 106 ? -7.477 11.744 -0.729 1.00 98.56 106 SER A O 1
ATOM 852 N N . MET A 1 107 ? -8.089 9.763 -1.608 1.00 98.69 107 MET A N 1
ATOM 853 C CA . MET A 1 107 ? -7.478 9.937 -2.926 1.00 98.69 107 MET A CA 1
ATOM 854 C C . MET A 1 107 ? -8.561 9.985 -4.003 1.00 98.69 107 MET A C 1
ATOM 856 O O . MET A 1 107 ? -9.442 9.126 -4.062 1.00 98.69 107 MET A O 1
ATOM 860 N N . ARG A 1 108 ? -8.504 10.999 -4.866 1.00 98.44 108 ARG A N 1
ATOM 861 C CA . ARG A 1 108 ? -9.408 11.136 -6.010 1.00 98.44 108 ARG A CA 1
ATOM 862 C C . ARG A 1 108 ? -9.078 10.091 -7.076 1.00 98.44 108 ARG A C 1
ATOM 864 O O . ARG A 1 108 ? -7.926 9.958 -7.475 1.00 98.44 108 ARG A O 1
ATOM 871 N N . VAL A 1 109 ? -10.116 9.423 -7.563 1.00 97.94 109 VAL A N 1
ATOM 872 C CA . VAL A 1 109 ? -10.087 8.433 -8.652 1.00 97.94 109 VAL A CA 1
ATOM 873 C C . VAL A 1 109 ? -11.261 8.714 -9.604 1.00 97.94 109 VAL A C 1
ATOM 875 O O . VAL A 1 109 ? -12.159 9.487 -9.242 1.00 97.94 109 VAL A O 1
ATOM 878 N N . PRO A 1 110 ? -11.308 8.143 -10.821 1.00 97.25 110 PRO A N 1
ATOM 879 C CA . PRO A 1 110 ? -12.480 8.266 -11.679 1.00 97.25 110 PRO A CA 1
ATOM 880 C C . PRO A 1 110 ? -13.777 7.931 -10.938 1.00 97.25 110 PRO A C 1
ATOM 882 O O . PRO A 1 110 ? -13.875 6.956 -10.196 1.00 97.25 110 PRO A O 1
ATOM 885 N N . GLY A 1 111 ? -14.786 8.786 -11.100 1.00 95.38 111 GLY A N 1
ATOM 886 C CA . GLY A 1 111 ? -16.100 8.577 -10.495 1.00 95.38 111 GLY A CA 1
ATOM 887 C C . GLY A 1 111 ? -16.197 8.817 -8.982 1.00 95.38 111 GLY A C 1
ATOM 888 O O . GLY A 1 111 ? -17.295 8.646 -8.454 1.00 95.38 111 GLY A O 1
ATOM 889 N N . GLY A 1 112 ? -15.130 9.223 -8.280 1.00 97.50 112 GLY A N 1
ATOM 890 C CA . GLY A 1 112 ? -15.205 9.646 -6.874 1.00 97.50 112 GLY A CA 1
ATOM 891 C C . GLY A 1 112 ? -13.882 9.534 -6.115 1.00 97.50 112 GLY A C 1
ATOM 892 O O . GLY A 1 112 ? -12.876 10.116 -6.517 1.00 97.50 112 GLY A O 1
ATOM 893 N N . HIS A 1 113 ? -13.901 8.838 -4.977 1.00 98.44 113 HIS A N 1
ATOM 894 C CA . HIS A 1 113 ? -12.747 8.732 -4.080 1.00 98.44 113 HIS A CA 1
ATOM 895 C C . HIS A 1 113 ? -12.505 7.296 -3.613 1.00 98.44 113 HIS A C 1
ATOM 897 O O . HIS A 1 113 ? -13.448 6.549 -3.357 1.00 98.44 113 HIS A O 1
ATOM 903 N N . ALA A 1 114 ? -11.237 6.947 -3.430 1.00 98.69 114 ALA A N 1
ATOM 904 C CA . ALA A 1 114 ? -10.828 5.843 -2.575 1.00 98.69 114 ALA A CA 1
ATOM 905 C C . ALA A 1 114 ? -10.417 6.422 -1.218 1.00 98.69 114 ALA A C 1
ATOM 907 O O . ALA A 1 114 ? -9.605 7.349 -1.159 1.00 98.69 114 ALA A O 1
ATOM 908 N N . VAL A 1 115 ? -11.004 5.915 -0.136 1.00 98.75 115 VAL A N 1
ATOM 909 C CA . VAL A 1 115 ? -10.773 6.444 1.213 1.00 98.75 115 VAL A CA 1
ATOM 910 C C . VAL A 1 115 ? -10.059 5.404 2.056 1.00 98.75 115 VAL A C 1
ATOM 912 O O . VAL A 1 115 ? -10.649 4.396 2.430 1.00 98.75 115 VAL A O 1
ATOM 915 N N . HIS A 1 116 ? -8.793 5.671 2.351 1.00 98.69 116 HIS A N 1
ATOM 916 C CA . HIS A 1 116 ? -7.962 4.874 3.237 1.00 98.69 116 HIS A CA 1
ATOM 917 C C . HIS A 1 116 ? -8.109 5.356 4.684 1.00 98.69 116 HIS A C 1
ATOM 919 O O . HIS A 1 116 ? -8.065 6.563 4.935 1.00 98.69 116 HIS A O 1
ATOM 925 N N . ARG A 1 117 ? -8.260 4.441 5.644 1.00 98.62 117 ARG A N 1
ATOM 926 C CA . ARG A 1 117 ? -8.202 4.748 7.081 1.00 98.62 117 ARG A CA 1
ATOM 927 C C . ARG A 1 117 ? -7.241 3.820 7.789 1.00 98.62 117 ARG A C 1
ATOM 929 O O . ARG A 1 117 ? -7.224 2.631 7.496 1.00 98.62 117 ARG A O 1
ATOM 936 N N . ALA A 1 118 ? -6.512 4.362 8.755 1.00 98.50 118 ALA A N 1
ATOM 937 C CA . ALA A 1 118 ? -5.653 3.581 9.629 1.00 98.50 118 ALA A CA 1
ATOM 938 C C . ALA A 1 118 ? -5.858 3.979 11.092 1.00 98.50 118 ALA A C 1
ATOM 940 O O . ALA A 1 118 ? -6.002 5.163 11.414 1.00 98.50 118 ALA A O 1
ATOM 941 N N . TRP A 1 119 ? -5.894 2.983 11.972 1.00 97.19 119 TRP A N 1
ATOM 942 C CA . TRP A 1 119 ? -5.965 3.167 13.421 1.00 97.19 119 TRP A CA 1
ATOM 943 C C . TRP A 1 119 ? -5.445 1.928 14.144 1.00 97.19 119 TRP A C 1
ATOM 945 O O . TRP A 1 119 ? -5.341 0.853 13.556 1.00 97.19 119 TRP A O 1
ATOM 955 N N . CYS A 1 120 ? -5.142 2.069 15.431 1.00 95.56 120 CYS A N 1
ATOM 956 C CA . CYS A 1 120 ? -4.662 0.964 16.252 1.00 95.56 120 CYS A CA 1
ATOM 957 C C . CYS A 1 120 ? -5.788 0.382 17.108 1.00 95.56 120 CYS A C 1
ATOM 959 O O . CYS A 1 120 ? -6.672 1.099 17.582 1.00 95.56 120 CYS A O 1
ATOM 961 N N . VAL A 1 121 ? -5.755 -0.933 17.298 1.00 93.00 121 VAL A N 1
ATOM 962 C CA . VAL A 1 121 ? -6.614 -1.655 18.239 1.00 93.00 121 VAL A CA 1
ATOM 963 C C . VAL A 1 121 ? -5.764 -2.594 19.083 1.00 93.00 121 VAL A C 1
ATOM 965 O O . VAL A 1 121 ? -4.697 -3.048 18.661 1.00 93.00 121 VAL A O 1
ATOM 968 N N . ARG A 1 122 ? -6.239 -2.929 20.284 1.00 89.81 122 ARG A N 1
ATOM 969 C CA . ARG A 1 122 ? -5.689 -4.070 21.020 1.00 89.81 122 ARG A CA 1
ATOM 970 C C . ARG A 1 122 ? -6.327 -5.351 20.495 1.00 89.81 122 ARG A C 1
ATOM 972 O O . ARG A 1 122 ? -7.547 -5.500 20.535 1.00 89.81 122 ARG A O 1
ATOM 979 N N . GLY A 1 123 ? -5.501 -6.265 20.006 1.00 79.81 123 GLY A N 1
ATOM 980 C CA . GLY A 1 123 ? -5.906 -7.630 19.706 1.00 79.81 123 GLY A CA 1
ATOM 981 C C . GLY A 1 123 ? -6.114 -8.454 20.979 1.00 79.81 123 GLY A C 1
ATOM 982 O O . GLY A 1 123 ? -5.902 -7.995 22.103 1.00 79.81 123 GLY A O 1
ATOM 983 N N . ALA A 1 124 ? -6.527 -9.710 20.801 1.00 76.06 124 ALA A N 1
ATOM 984 C CA . ALA A 1 124 ? -6.548 -10.676 21.896 1.00 76.06 124 ALA A CA 1
ATOM 985 C C . ALA A 1 124 ? -5.132 -10.879 22.471 1.00 76.06 124 ALA A C 1
ATOM 987 O O . ALA A 1 124 ? -4.143 -10.646 21.779 1.00 76.06 124 ALA A O 1
ATOM 988 N N . ALA A 1 125 ? -5.031 -11.373 23.711 1.00 61.56 125 ALA A N 1
ATOM 989 C CA . ALA A 1 125 ? -3.777 -11.442 24.476 1.00 61.56 125 ALA A CA 1
ATOM 990 C C . ALA A 1 125 ? -2.574 -12.061 23.727 1.00 61.56 125 ALA A C 1
ATOM 992 O O . ALA A 1 125 ? -1.440 -11.676 23.981 1.00 61.56 125 ALA A O 1
ATOM 993 N N . MET A 1 126 ? -2.814 -12.988 22.791 1.00 60.66 126 MET A N 1
ATOM 994 C CA . MET A 1 126 ? -1.768 -13.659 22.001 1.00 60.66 126 MET A CA 1
ATOM 995 C C . MET A 1 126 ? -1.393 -12.947 20.691 1.00 60.66 126 MET A C 1
ATOM 997 O O . MET A 1 126 ? -0.383 -13.292 20.087 1.00 60.66 126 MET A O 1
ATOM 1001 N N . VAL A 1 127 ? -2.213 -12.002 20.226 1.00 69.62 127 VAL A N 1
ATOM 1002 C CA . VAL A 1 127 ? -2.025 -11.276 18.957 1.00 69.62 127 VAL A CA 1
ATOM 1003 C C . VAL A 1 127 ? -1.325 -9.934 19.186 1.00 69.62 127 VAL A C 1
ATOM 1005 O O . VAL A 1 127 ? -0.632 -9.445 18.302 1.00 69.62 127 VAL A O 1
ATOM 1008 N N . GLY A 1 128 ? -1.451 -9.368 20.390 1.00 82.12 128 GLY A N 1
ATOM 1009 C CA . GLY A 1 128 ? -0.838 -8.090 20.732 1.00 82.12 128 GLY A CA 1
ATOM 1010 C C . GLY A 1 128 ? -1.575 -6.918 20.093 1.00 82.12 128 GLY A C 1
ATOM 1011 O O . GLY A 1 128 ? -2.801 -6.921 19.995 1.00 82.12 128 GLY A O 1
ATOM 1012 N N . GLU A 1 129 ? -0.837 -5.890 19.698 1.00 88.25 129 GLU A N 1
ATOM 1013 C CA . GLU A 1 129 ? -1.404 -4.686 19.097 1.00 88.25 129 GLU A CA 1
ATOM 1014 C C . GLU A 1 129 ? -1.472 -4.790 17.584 1.00 88.25 129 GLU A C 1
ATOM 1016 O O . GLU A 1 129 ? -0.566 -5.317 16.943 1.00 88.25 129 GLU A O 1
ATOM 1021 N N . LEU A 1 130 ? -2.561 -4.280 17.020 1.00 92.62 130 LEU A N 1
ATOM 1022 C CA . LEU A 1 130 ? -2.831 -4.355 15.596 1.00 92.62 130 LEU A CA 1
ATOM 1023 C C . LEU A 1 130 ? -3.058 -2.961 15.039 1.00 92.62 130 LEU A C 1
ATOM 1025 O O . LEU A 1 130 ? -3.773 -2.156 15.638 1.00 92.62 130 LEU A O 1
ATOM 1029 N N . VAL A 1 131 ? -2.511 -2.723 13.852 1.00 96.19 131 VAL A N 1
ATOM 1030 C CA . VAL A 1 131 ? -2.930 -1.616 12.998 1.00 96.19 131 VAL A CA 1
ATOM 1031 C C . VAL A 1 131 ? -4.006 -2.154 12.073 1.00 96.19 131 VAL A C 1
ATOM 1033 O O . VAL A 1 131 ? -3.765 -3.109 11.340 1.00 96.19 131 VAL A O 1
ATOM 1036 N N . VAL A 1 132 ? -5.186 -1.552 12.120 1.00 97.50 132 VAL A N 1
ATOM 1037 C CA . VAL A 1 132 ? -6.255 -1.832 11.168 1.00 97.50 132 VAL A CA 1
ATOM 1038 C C . VAL A 1 132 ? -6.107 -0.874 10.005 1.00 97.50 132 VAL A C 1
ATOM 1040 O O . VAL A 1 132 ? -5.988 0.336 10.217 1.00 97.50 132 VAL A O 1
ATOM 1043 N N . VAL A 1 133 ? -6.151 -1.410 8.789 1.00 98.56 133 VAL A N 1
ATOM 1044 C CA . VAL A 1 133 ? -6.171 -0.616 7.562 1.00 98.56 133 VAL A CA 1
ATOM 1045 C C . VAL A 1 133 ? -7.448 -0.897 6.790 1.00 98.56 133 VAL A C 1
ATOM 1047 O O . VAL A 1 133 ? -7.764 -2.036 6.449 1.00 98.56 133 VAL A O 1
ATOM 1050 N N . GLU A 1 134 ? -8.181 0.166 6.484 1.00 98.38 134 GLU A N 1
ATOM 1051 C CA . GLU A 1 134 ? -9.361 0.125 5.634 1.00 98.38 134 GLU A CA 1
ATOM 1052 C C . GLU A 1 134 ? -9.155 0.875 4.333 1.00 98.38 134 GLU A C 1
ATOM 1054 O O . GLU A 1 134 ? -8.555 1.944 4.318 1.00 98.38 134 GLU A O 1
ATOM 1059 N N . VAL A 1 135 ? -9.753 0.360 3.262 1.00 98.81 135 VAL A N 1
ATOM 1060 C CA . VAL A 1 135 ? -9.936 1.081 2.002 1.00 98.81 135 VAL A CA 1
ATOM 1061 C C . VAL A 1 135 ? -11.402 0.979 1.590 1.00 98.81 135 VAL A C 1
ATOM 1063 O O . VAL A 1 135 ? -11.898 -0.093 1.237 1.00 98.81 135 VAL A O 1
ATOM 1066 N N . GLU A 1 136 ? -12.101 2.107 1.643 1.00 98.75 136 GLU A N 1
ATOM 1067 C CA . GLU A 1 136 ? -13.504 2.264 1.262 1.00 98.75 136 GLU A CA 1
ATOM 1068 C C . GLU A 1 136 ? -13.619 2.795 -0.173 1.00 98.75 136 GLU A C 1
ATOM 1070 O O . GLU A 1 136 ? -12.968 3.777 -0.553 1.00 98.75 136 GLU A O 1
ATOM 1075 N N . ASN A 1 137 ? -14.493 2.177 -0.969 1.00 98.69 137 ASN A N 1
ATOM 1076 C CA . ASN A 1 137 ? -14.828 2.651 -2.305 1.00 98.69 137 ASN A CA 1
ATOM 1077 C C . ASN A 1 137 ? -15.973 3.673 -2.269 1.00 98.69 137 ASN A C 1
ATOM 1079 O O . ASN A 1 137 ? -17.151 3.314 -2.247 1.00 98.69 137 ASN A O 1
ATOM 1083 N N . ARG A 1 138 ? -15.617 4.959 -2.354 1.00 98.44 138 ARG A N 1
ATOM 1084 C CA . ARG A 1 138 ? -16.547 6.088 -2.541 1.00 98.44 138 ARG A CA 1
ATOM 1085 C C . ARG A 1 138 ? -16.573 6.606 -3.982 1.00 98.44 138 ARG A C 1
ATOM 1087 O O . ARG A 1 138 ? -16.853 7.781 -4.220 1.00 98.44 138 ARG A O 1
ATOM 1094 N N . SER A 1 139 ? -16.249 5.763 -4.954 1.00 97.50 139 SER A N 1
ATOM 1095 C CA . SER A 1 139 ? -16.466 6.026 -6.380 1.00 97.50 139 SER A CA 1
ATOM 1096 C C . SER A 1 139 ? -17.757 5.364 -6.852 1.00 97.50 139 SER A C 1
ATOM 1098 O O . SER A 1 139 ? -18.296 4.514 -6.155 1.00 97.50 139 SER A O 1
ATOM 1100 N N . ARG A 1 140 ? -18.281 5.738 -8.021 1.00 96.31 140 ARG A N 1
ATOM 1101 C CA . ARG A 1 140 ? -19.548 5.195 -8.556 1.00 96.31 140 ARG A CA 1
ATOM 1102 C C . ARG A 1 140 ? -19.443 3.782 -9.143 1.00 96.31 140 ARG A C 1
ATOM 1104 O O . ARG A 1 140 ? -20.472 3.207 -9.485 1.00 96.31 140 ARG A O 1
ATOM 1111 N N . VAL A 1 141 ? -18.234 3.239 -9.277 1.00 96.00 141 VAL A N 1
ATOM 1112 C CA . VAL A 1 141 ? -17.963 1.952 -9.935 1.00 96.00 141 VAL A CA 1
ATOM 1113 C C . VAL A 1 141 ? -17.030 1.090 -9.078 1.00 96.00 141 VAL A C 1
ATOM 1115 O O . VAL A 1 141 ? -16.340 1.612 -8.201 1.00 96.00 141 VAL A O 1
ATOM 1118 N N . PRO A 1 142 ? -17.005 -0.240 -9.260 1.00 97.69 142 PRO A N 1
ATOM 1119 C CA . PRO A 1 142 ? -16.005 -1.081 -8.612 1.00 97.69 142 PRO A CA 1
ATOM 1120 C C . PRO A 1 142 ? -14.579 -0.682 -9.012 1.00 97.69 142 PRO A C 1
ATOM 1122 O O . PRO A 1 142 ? -14.334 -0.339 -10.165 1.00 97.69 142 PRO A O 1
ATOM 1125 N N . PHE A 1 143 ? -13.631 -0.803 -8.085 1.00 98.38 143 PHE A N 1
ATOM 1126 C CA . PHE A 1 143 ? -12.200 -0.692 -8.377 1.00 98.38 143 PHE A CA 1
ATOM 1127 C C . PHE A 1 143 ? -11.421 -1.854 -7.758 1.00 98.38 143 PHE A C 1
ATOM 1129 O O . PHE A 1 143 ? -11.930 -2.581 -6.898 1.00 98.38 143 PHE A O 1
ATOM 1136 N N . ALA A 1 144 ? -10.173 -2.033 -8.180 1.00 98.62 144 ALA A N 1
ATOM 1137 C CA . ALA A 1 144 ? -9.229 -2.919 -7.514 1.00 98.62 144 ALA A CA 1
ATOM 1138 C C . ALA A 1 144 ? -8.453 -2.161 -6.428 1.00 98.62 144 ALA A C 1
ATOM 1140 O O . ALA A 1 144 ? -8.052 -1.020 -6.636 1.00 98.62 144 ALA A O 1
ATOM 1141 N N . VAL A 1 145 ? -8.199 -2.809 -5.293 1.00 98.81 145 VAL A N 1
ATOM 1142 C CA . VAL A 1 145 ? -7.273 -2.342 -4.253 1.00 98.81 145 VAL A CA 1
ATOM 1143 C C . VAL A 1 145 ? -6.098 -3.298 -4.204 1.00 98.81 145 VAL A C 1
ATOM 1145 O O . VAL A 1 145 ? -6.311 -4.497 -4.022 1.00 98.81 145 VAL A O 1
ATOM 1148 N N . ALA A 1 146 ? -4.879 -2.783 -4.338 1.00 98.81 146 ALA A N 1
ATOM 1149 C CA . ALA A 1 146 ? -3.662 -3.521 -4.031 1.00 98.81 146 ALA A CA 1
ATOM 1150 C C . ALA A 1 146 ? -3.104 -3.053 -2.685 1.00 98.81 146 ALA A C 1
ATOM 1152 O O . ALA A 1 146 ? -2.906 -1.859 -2.483 1.00 98.81 146 ALA A O 1
ATOM 1153 N N . LEU A 1 147 ? -2.840 -3.997 -1.787 1.00 98.81 147 LEU A N 1
ATOM 1154 C CA . LEU A 1 147 ? -2.127 -3.767 -0.534 1.00 98.81 147 LEU A CA 1
ATOM 1155 C C . LEU A 1 147 ? -0.724 -4.343 -0.684 1.00 98.81 147 LEU A C 1
ATOM 1157 O O . LEU A 1 147 ? -0.586 -5.529 -0.993 1.00 98.81 147 LEU A O 1
ATOM 1161 N N . SER A 1 148 ? 0.295 -3.505 -0.521 1.00 98.56 148 SER A N 1
ATOM 1162 C CA . SER A 1 148 ? 1.671 -3.816 -0.910 1.00 98.56 148 SER A CA 1
ATOM 1163 C C . SER A 1 148 ? 2.634 -3.658 0.258 1.00 98.56 148 SER A C 1
ATOM 1165 O O . SER A 1 148 ? 2.749 -2.577 0.825 1.00 98.56 148 SER A O 1
ATOM 1167 N N . VAL A 1 149 ? 3.341 -4.730 0.608 1.00 98.44 149 VAL A N 1
ATOM 1168 C CA . VAL A 1 149 ? 4.453 -4.709 1.563 1.00 98.44 149 VAL A CA 1
ATOM 1169 C C . VAL A 1 149 ? 5.688 -4.171 0.847 1.00 98.44 149 VAL A C 1
ATOM 1171 O O . VAL A 1 149 ? 6.151 -4.767 -0.129 1.00 98.44 149 VAL A O 1
ATOM 1174 N N . ARG A 1 150 ? 6.226 -3.049 1.330 1.00 97.38 150 ARG A N 1
ATOM 1175 C CA . ARG A 1 150 ? 7.347 -2.320 0.722 1.00 97.38 150 ARG A CA 1
ATOM 1176 C C . ARG A 1 150 ? 8.588 -2.344 1.629 1.00 97.38 150 ARG A C 1
ATOM 1178 O O . ARG A 1 150 ? 8.461 -2.026 2.811 1.00 97.38 150 ARG A O 1
ATOM 1185 N N . PRO A 1 151 ? 9.796 -2.623 1.098 1.00 95.75 151 PRO A N 1
ATOM 1186 C CA . PRO A 1 151 ? 11.058 -2.625 1.844 1.00 95.75 151 PRO A CA 1
ATOM 1187 C C . PRO A 1 151 ? 11.606 -1.199 2.019 1.00 95.75 151 PRO A C 1
ATOM 1189 O O . PRO A 1 151 ? 12.760 -0.892 1.726 1.00 95.75 151 PRO A O 1
ATOM 1192 N N . ALA A 1 152 ? 10.743 -0.280 2.432 1.00 93.19 152 ALA A N 1
ATOM 1193 C CA . ALA A 1 152 ? 11.074 1.105 2.718 1.00 93.19 152 ALA A CA 1
ATOM 1194 C C . ALA A 1 152 ? 10.045 1.662 3.696 1.00 93.19 152 ALA A C 1
ATOM 1196 O O . ALA A 1 152 ? 8.889 1.246 3.660 1.00 93.19 152 ALA A O 1
ATOM 1197 N N . ASN A 1 153 ? 10.472 2.615 4.516 1.00 92.19 153 ASN A N 1
ATOM 1198 C CA . ASN A 1 153 ? 9.649 3.303 5.495 1.00 92.19 153 ASN A CA 1
ATOM 1199 C C . ASN A 1 153 ? 9.846 4.820 5.435 1.00 92.19 153 ASN A C 1
ATOM 1201 O O . ASN A 1 153 ? 10.307 5.384 4.435 1.00 92.19 153 ASN A O 1
ATOM 1205 N N . LEU A 1 154 ? 9.430 5.502 6.499 1.00 90.69 154 LEU A N 1
ATOM 1206 C CA . LEU A 1 154 ? 9.463 6.959 6.582 1.00 90.69 154 LEU A CA 1
ATOM 1207 C C . LEU A 1 154 ? 10.861 7.514 6.864 1.00 90.69 154 LEU A C 1
ATOM 1209 O O . LEU A 1 154 ? 11.048 8.725 6.800 1.00 90.69 154 LEU A O 1
ATOM 1213 N N . GLU A 1 155 ? 11.833 6.651 7.147 1.00 90.12 155 GLU A N 1
ATOM 1214 C CA . GLU A 1 155 ? 13.211 7.016 7.469 1.00 90.12 155 GLU A CA 1
ATOM 1215 C C . GLU A 1 155 ? 14.208 6.541 6.412 1.00 90.12 155 GLU A C 1
ATOM 1217 O O . GLU A 1 155 ? 15.245 7.178 6.227 1.00 90.12 155 GLU A O 1
ATOM 1222 N N . GLY A 1 156 ? 13.896 5.475 5.674 1.00 90.25 156 GLY A N 1
ATOM 1223 C CA . GLY A 1 156 ? 14.775 4.954 4.637 1.00 90.25 156 GLY A CA 1
ATOM 1224 C C . GLY A 1 156 ? 14.347 3.605 4.075 1.00 90.25 156 GLY A C 1
ATOM 1225 O O . GLY A 1 156 ? 13.167 3.264 4.028 1.00 90.25 156 GLY A O 1
ATOM 1226 N N . VAL A 1 157 ? 15.331 2.842 3.604 1.00 88.75 157 VAL A N 1
ATOM 1227 C CA . VAL A 1 157 ? 15.147 1.457 3.152 1.00 88.75 157 VAL A CA 1
ATOM 1228 C C . VAL A 1 157 ? 15.013 0.539 4.364 1.00 88.75 157 VAL A C 1
ATOM 1230 O O . VAL A 1 157 ? 15.803 0.635 5.300 1.00 88.75 157 VAL A O 1
ATOM 1233 N N . ALA A 1 158 ? 14.051 -0.377 4.310 1.00 92.25 158 ALA A N 1
ATOM 1234 C CA . ALA A 1 158 ? 13.856 -1.415 5.311 1.00 92.25 158 ALA A CA 1
ATOM 1235 C C . ALA A 1 158 ? 14.316 -2.758 4.746 1.00 92.25 158 ALA A C 1
ATOM 1237 O O . ALA A 1 158 ? 13.974 -3.109 3.617 1.00 92.25 158 ALA A O 1
ATOM 1238 N N . VAL A 1 159 ? 15.086 -3.514 5.526 1.00 94.12 159 VAL A N 1
ATOM 1239 C CA . VAL A 1 159 ? 15.558 -4.833 5.100 1.00 94.12 159 VAL A CA 1
ATOM 1240 C C . VAL A 1 159 ? 14.410 -5.829 5.209 1.00 94.12 159 VAL A C 1
ATOM 1242 O O . VAL A 1 159 ? 13.884 -6.052 6.293 1.00 94.12 159 VAL A O 1
ATOM 1245 N N . VAL A 1 160 ? 14.046 -6.428 4.078 1.00 96.88 160 VAL A N 1
ATOM 1246 C CA . VAL A 1 160 ? 13.047 -7.492 3.968 1.00 96.88 160 VAL A CA 1
ATOM 1247 C C . VAL A 1 160 ? 13.649 -8.654 3.185 1.00 96.88 160 VAL A C 1
ATOM 1249 O O . VAL A 1 160 ? 13.810 -8.594 1.961 1.00 96.88 160 VAL A O 1
ATOM 1252 N N . GLU A 1 161 ? 14.021 -9.723 3.883 1.00 97.69 161 GLU A N 1
ATOM 1253 C CA . GLU A 1 161 ? 14.689 -10.879 3.278 1.00 97.69 161 GLU A CA 1
ATOM 1254 C C . GLU A 1 161 ? 13.692 -11.900 2.740 1.00 97.69 161 GLU A C 1
ATOM 1256 O O . GLU A 1 161 ? 13.968 -12.562 1.736 1.00 97.69 161 GLU A O 1
ATOM 1261 N N . ARG A 1 162 ? 12.552 -12.072 3.414 1.00 98.19 162 ARG A N 1
ATOM 1262 C CA . ARG A 1 162 ? 11.546 -13.080 3.071 1.00 98.19 162 ARG A CA 1
ATOM 1263 C C . ARG A 1 162 ? 10.141 -12.514 3.159 1.00 98.19 162 ARG A C 1
ATOM 1265 O O . ARG A 1 162 ? 9.790 -11.884 4.153 1.00 98.19 162 ARG A O 1
ATOM 1272 N N . ILE A 1 163 ? 9.312 -12.837 2.171 1.00 98.44 163 ILE A N 1
ATOM 1273 C CA . ILE A 1 163 ? 7.869 -12.601 2.234 1.00 98.44 163 ILE A CA 1
ATOM 1274 C C . ILE A 1 163 ? 7.130 -13.881 1.884 1.00 98.44 163 ILE A C 1
ATOM 1276 O O . ILE A 1 163 ? 7.386 -14.470 0.837 1.00 98.44 163 ILE A O 1
ATOM 1280 N N . GLY A 1 164 ? 6.200 -14.289 2.745 1.00 98.31 164 GLY A N 1
ATOM 1281 C CA . GLY A 1 164 ? 5.252 -15.365 2.475 1.00 98.31 164 GLY A CA 1
ATOM 1282 C C . GLY A 1 164 ? 3.871 -14.803 2.166 1.00 98.31 164 GLY A C 1
ATOM 1283 O O . GLY A 1 164 ? 3.319 -14.070 2.979 1.00 98.31 164 GLY A O 1
ATOM 1284 N N . VAL A 1 165 ? 3.288 -15.161 1.023 1.00 98.44 165 VAL A N 1
ATOM 1285 C CA . VAL A 1 165 ? 1.909 -14.806 0.657 1.00 98.44 165 VAL A CA 1
ATOM 1286 C C . VAL A 1 165 ? 1.039 -16.058 0.703 1.00 98.44 165 VAL A C 1
ATOM 1288 O O . VAL A 1 165 ? 1.194 -16.962 -0.118 1.00 98.44 165 VAL A O 1
ATOM 1291 N N . GLY A 1 166 ? 0.119 -16.104 1.667 1.00 96.56 166 GLY A N 1
ATOM 1292 C CA . GLY A 1 166 ? -0.837 -17.193 1.856 1.00 96.56 166 GLY A CA 1
ATOM 1293 C C . GLY A 1 166 ? -2.285 -16.754 1.646 1.00 96.56 166 GLY A C 1
ATOM 1294 O O . GLY A 1 166 ? -2.576 -15.608 1.308 1.00 96.56 166 GLY A O 1
ATOM 1295 N N . GLU A 1 167 ? -3.221 -17.681 1.853 1.00 96.19 167 GLU A N 1
ATOM 1296 C CA . GLU A 1 167 ? -4.651 -17.414 1.636 1.00 96.19 167 GLU A CA 1
ATOM 1297 C C . GLU A 1 167 ? -5.252 -16.461 2.675 1.00 96.19 167 GLU A C 1
ATOM 1299 O O . GLU A 1 167 ? -6.145 -15.683 2.355 1.00 96.19 167 GLU A O 1
ATOM 1304 N N . HIS A 1 168 ? -4.752 -16.501 3.910 1.00 95.81 168 HIS A N 1
ATOM 1305 C CA . HIS A 1 168 ? -5.305 -15.748 5.042 1.00 95.81 168 HIS A CA 1
ATOM 1306 C C . HIS A 1 168 ? -4.311 -14.772 5.670 1.00 95.81 168 HIS A C 1
ATOM 1308 O O . HIS A 1 168 ? -4.609 -14.143 6.683 1.00 95.81 168 HIS A O 1
ATOM 1314 N N . GLY A 1 169 ? -3.125 -14.626 5.086 1.00 96.88 169 GLY A N 1
ATOM 1315 C CA . GLY A 1 169 ? -2.105 -13.771 5.663 1.00 96.88 169 GLY A CA 1
ATOM 1316 C C . GLY A 1 169 ? -0.914 -13.542 4.755 1.00 96.88 169 GLY A C 1
ATOM 1317 O O . GLY A 1 169 ? -0.659 -14.303 3.820 1.00 96.88 169 GLY A O 1
ATOM 1318 N N . VAL A 1 170 ? -0.172 -12.494 5.087 1.00 98.31 170 VAL A N 1
ATOM 1319 C CA . VAL A 1 170 ? 1.180 -12.254 4.582 1.00 98.31 170 VAL A CA 1
ATOM 1320 C C . VAL A 1 170 ? 2.132 -12.308 5.768 1.00 98.31 170 VAL A C 1
ATOM 1322 O O . VAL A 1 170 ? 1.803 -11.805 6.845 1.00 98.31 170 VAL A O 1
ATOM 1325 N N . SER A 1 171 ? 3.298 -12.918 5.588 1.00 98.06 171 SER A N 1
ATOM 1326 C CA . SER A 1 171 ? 4.391 -12.896 6.557 1.00 98.06 171 SER A CA 1
ATOM 1327 C C . SER A 1 171 ? 5.590 -12.139 6.001 1.00 98.06 171 SER A C 1
ATOM 1329 O O . SER A 1 171 ? 5.861 -12.186 4.803 1.00 98.06 171 SER A O 1
ATOM 1331 N N . VAL A 1 172 ? 6.317 -11.457 6.883 1.00 97.88 172 VAL A N 1
ATOM 1332 C CA . VAL A 1 172 ? 7.578 -10.774 6.583 1.00 97.88 172 VAL A CA 1
ATOM 1333 C C . VAL A 1 172 ? 8.6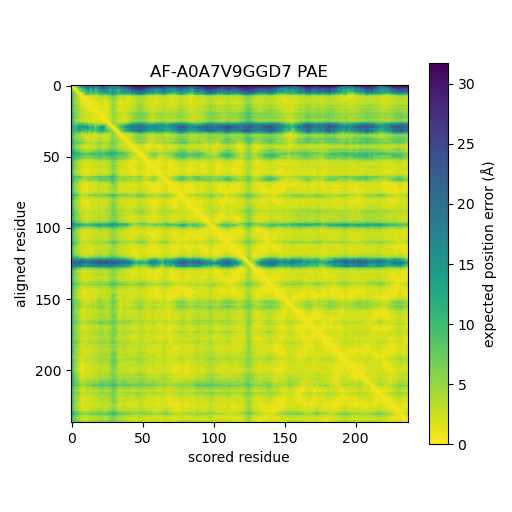42 -11.298 7.538 1.00 97.88 172 VAL A C 1
ATOM 1335 O O . VAL A 1 172 ? 8.446 -11.312 8.752 1.00 97.88 172 VAL A O 1
ATOM 1338 N N . ASP A 1 173 ? 9.732 -11.821 6.984 1.00 97.00 173 ASP A N 1
ATOM 1339 C CA . ASP A 1 173 ? 10.858 -12.424 7.709 1.00 97.00 173 ASP A CA 1
ATOM 1340 C C . ASP A 1 173 ? 10.459 -13.515 8.718 1.00 97.00 173 ASP A C 1
ATOM 1342 O O . ASP A 1 173 ? 11.164 -13.806 9.685 1.00 97.00 173 ASP A O 1
ATOM 1346 N N . GLY A 1 174 ? 9.347 -14.203 8.443 1.00 94.88 174 GLY A N 1
ATOM 1347 C CA . GLY A 1 174 ? 8.794 -15.269 9.285 1.00 94.88 174 GLY A CA 1
ATOM 1348 C C . GLY A 1 174 ? 7.846 -14.782 10.384 1.00 94.88 174 GLY A C 1
ATOM 1349 O O . GLY A 1 174 ? 7.367 -15.599 11.167 1.00 94.88 174 GLY A O 1
ATOM 1350 N N . ARG A 1 175 ? 7.543 -13.481 10.444 1.00 94.38 175 ARG A N 1
ATOM 1351 C CA . ARG A 1 175 ? 6.554 -12.899 11.361 1.00 94.38 175 ARG A CA 1
ATOM 1352 C C . ARG A 1 175 ? 5.255 -12.579 10.618 1.00 94.38 175 ARG A C 1
ATOM 1354 O O . ARG A 1 175 ? 5.327 -12.151 9.466 1.00 94.38 175 ARG A O 1
ATOM 1361 N N . PRO A 1 176 ? 4.073 -12.761 11.234 1.00 94.00 176 PRO A N 1
ATOM 1362 C CA . PRO A 1 176 ? 2.820 -12.276 10.662 1.00 94.00 176 PRO A CA 1
ATOM 1363 C C . PRO A 1 176 ? 2.899 -10.772 10.375 1.00 94.00 176 PRO A C 1
ATOM 1365 O O . PRO A 1 176 ? 3.337 -10.004 11.228 1.00 94.00 176 PRO A O 1
ATOM 1368 N N . ALA A 1 177 ? 2.505 -10.373 9.168 1.00 95.69 177 ALA A N 1
ATOM 1369 C CA . ALA A 1 177 ? 2.578 -8.996 8.688 1.00 95.69 177 ALA A CA 1
ATOM 1370 C C . ALA A 1 177 ? 1.198 -8.437 8.334 1.00 95.69 177 ALA A C 1
ATOM 1372 O O . ALA A 1 177 ? 0.890 -7.312 8.707 1.00 95.69 177 ALA A O 1
ATOM 1373 N N . LEU A 1 178 ? 0.359 -9.228 7.657 1.00 97.25 178 LEU A N 1
ATOM 1374 C CA . LEU A 1 178 ? -1.020 -8.864 7.320 1.00 97.25 178 LEU A CA 1
ATOM 1375 C C . LEU A 1 178 ? -1.962 -10.018 7.654 1.00 97.25 178 LEU A C 1
ATOM 1377 O O . LEU A 1 178 ? -1.642 -11.173 7.362 1.00 97.25 178 LEU A O 1
ATOM 1381 N N . LEU A 1 179 ? -3.137 -9.694 8.196 1.00 96.44 179 LEU A N 1
ATOM 1382 C CA . LEU A 1 179 ? -4.261 -10.616 8.336 1.00 96.44 179 LEU A CA 1
ATOM 1383 C C . LEU A 1 179 ? -5.236 -10.348 7.190 1.00 96.44 179 LEU A C 1
ATOM 1385 O O . LEU A 1 179 ? -5.824 -9.277 7.088 1.00 96.44 179 LEU A O 1
ATOM 1389 N N . LEU A 1 180 ? -5.377 -11.305 6.276 1.00 97.31 180 LEU A N 1
ATOM 1390 C CA . LEU A 1 180 ? -6.195 -11.103 5.084 1.00 97.31 180 LEU A CA 1
ATOM 1391 C C . LEU A 1 180 ? -7.647 -11.518 5.364 1.00 97.31 180 LEU A C 1
ATOM 1393 O O . LEU A 1 180 ? -7.875 -12.636 5.830 1.00 97.31 180 LEU A O 1
ATOM 1397 N N . PRO A 1 181 ? -8.651 -10.684 5.029 1.00 95.50 181 PRO A N 1
ATOM 1398 C CA . PRO A 1 181 ? -10.055 -10.971 5.339 1.00 95.50 181 PRO A CA 1
ATOM 1399 C C . PRO A 1 181 ? -10.601 -12.166 4.550 1.00 95.50 181 PRO A C 1
ATOM 1401 O O . PRO A 1 181 ? -11.604 -12.771 4.919 1.00 95.50 181 PRO A O 1
ATOM 1404 N N . ARG A 1 182 ? -9.970 -12.470 3.416 1.00 96.69 182 ARG A N 1
ATOM 1405 C CA . ARG A 1 182 ? -10.281 -13.567 2.500 1.00 96.69 182 ARG A CA 1
ATOM 1406 C C . ARG A 1 182 ? -9.080 -13.792 1.589 1.00 96.69 182 ARG A C 1
ATOM 1408 O O . ARG A 1 182 ? -8.222 -12.919 1.493 1.00 96.69 182 ARG A O 1
ATOM 1415 N N . ARG A 1 183 ? -9.077 -14.904 0.853 1.00 97.81 183 ARG A N 1
ATOM 1416 C CA . ARG A 1 183 ? -8.073 -15.156 -0.185 1.00 97.81 183 ARG A CA 1
ATOM 1417 C C . ARG A 1 183 ? -8.025 -13.985 -1.178 1.00 97.81 183 ARG A C 1
ATOM 1419 O O . ARG A 1 183 ? -9.082 -13.614 -1.704 1.00 97.81 183 ARG A O 1
ATOM 1426 N N . PRO A 1 184 ? -6.843 -13.409 -1.460 1.00 98.31 184 PRO A N 1
ATOM 1427 C CA . PRO A 1 184 ? -6.738 -12.347 -2.445 1.00 98.31 184 PRO A CA 1
ATOM 1428 C C . PRO A 1 184 ? -7.071 -12.875 -3.838 1.00 98.31 184 PRO A C 1
ATOM 1430 O O . PRO A 1 184 ? -6.825 -14.039 -4.168 1.00 98.31 184 PRO A O 1
ATOM 1433 N N . ALA A 1 185 ? -7.672 -12.011 -4.656 1.00 98.25 185 ALA A N 1
ATOM 1434 C CA . ALA A 1 185 ? -8.062 -12.377 -6.014 1.00 98.25 185 ALA A CA 1
ATOM 1435 C C . ALA A 1 185 ? -6.826 -12.562 -6.898 1.00 98.25 185 ALA A C 1
ATOM 1437 O O . ALA A 1 185 ? -6.797 -13.450 -7.750 1.00 98.25 185 ALA A O 1
ATOM 1438 N N . ARG A 1 186 ? -5.811 -11.719 -6.680 1.00 98.62 186 ARG A N 1
ATOM 1439 C CA . ARG A 1 186 ? -4.507 -11.812 -7.333 1.00 98.62 186 ARG A CA 1
ATOM 1440 C C . ARG A 1 186 ? -3.393 -11.456 -6.363 1.00 98.62 186 ARG A C 1
ATOM 1442 O O . ARG A 1 186 ? -3.625 -10.722 -5.403 1.00 98.62 186 ARG A O 1
ATOM 1449 N N . ALA A 1 187 ? -2.190 -11.932 -6.641 1.00 98.56 187 ALA A N 1
ATOM 1450 C CA . ALA A 1 187 ? -0.996 -11.551 -5.909 1.00 98.56 187 ALA A CA 1
ATOM 1451 C C . ALA A 1 187 ? 0.218 -11.461 -6.837 1.00 98.56 187 ALA A C 1
ATOM 1453 O O . ALA A 1 187 ? 0.274 -12.097 -7.891 1.00 98.56 187 ALA A O 1
ATOM 1454 N N . ALA A 1 188 ? 1.194 -10.663 -6.430 1.00 98.44 188 ALA A N 1
ATOM 1455 C CA . ALA A 1 188 ? 2.522 -10.640 -7.017 1.00 98.44 188 ALA A CA 1
ATOM 1456 C C . ALA A 1 188 ? 3.542 -10.491 -5.889 1.00 98.44 188 ALA A C 1
ATOM 1458 O O . ALA A 1 188 ? 3.290 -9.788 -4.915 1.00 98.44 188 ALA A O 1
ATOM 1459 N N . ALA A 1 189 ? 4.684 -11.149 -6.018 1.00 98.25 189 ALA A N 1
ATOM 1460 C CA . ALA A 1 189 ? 5.832 -10.974 -5.143 1.00 98.25 189 ALA A CA 1
ATOM 1461 C C . ALA A 1 189 ? 7.080 -10.968 -6.020 1.00 98.25 189 ALA A C 1
ATOM 1463 O O . ALA A 1 189 ? 7.093 -11.625 -7.060 1.00 98.25 189 ALA A O 1
ATOM 1464 N N . SER A 1 190 ? 8.101 -10.211 -5.635 1.00 97.38 190 SER A N 1
ATOM 1465 C CA . SER A 1 190 ? 9.365 -10.186 -6.375 1.00 97.38 190 SER A CA 1
ATOM 1466 C C . SER A 1 190 ? 10.543 -9.900 -5.451 1.00 97.38 190 SER A C 1
ATOM 1468 O O . SER A 1 190 ? 10.388 -9.614 -4.259 1.00 97.38 190 SER A O 1
ATOM 1470 N N . THR A 1 191 ? 11.736 -9.981 -6.025 1.00 96.56 191 THR A N 1
ATOM 1471 C CA . THR A 1 191 ? 13.005 -9.669 -5.369 1.00 96.56 191 THR A CA 1
ATOM 1472 C C . THR A 1 191 ? 13.652 -8.444 -6.005 1.00 96.56 191 THR A C 1
ATOM 1474 O O . THR A 1 191 ? 13.265 -8.028 -7.090 1.00 96.56 191 THR A O 1
ATOM 1477 N N . PHE A 1 192 ? 14.705 -7.903 -5.383 1.00 93.31 192 PHE A N 1
ATOM 1478 C CA . PHE A 1 192 ? 15.522 -6.863 -6.013 1.00 93.31 192 PHE A CA 1
ATOM 1479 C C . PHE A 1 192 ? 15.996 -7.225 -7.429 1.00 93.31 192 PHE A C 1
ATOM 1481 O O . PHE A 1 192 ? 15.981 -6.377 -8.314 1.00 93.31 192 PHE A O 1
ATOM 1488 N N . ALA A 1 193 ? 16.431 -8.474 -7.631 1.00 92.75 193 ALA A N 1
ATOM 1489 C CA . ALA A 1 193 ? 17.012 -8.920 -8.896 1.00 92.75 193 ALA A CA 1
ATOM 1490 C C . ALA A 1 193 ? 15.969 -9.024 -10.018 1.00 92.75 193 ALA A C 1
ATOM 1492 O O . ALA A 1 193 ? 16.305 -8.827 -11.181 1.00 92.75 193 ALA A O 1
ATOM 1493 N N . ASP A 1 194 ? 14.718 -9.296 -9.649 1.00 94.25 194 ASP A N 1
ATOM 1494 C CA . ASP A 1 194 ? 13.597 -9.492 -10.570 1.00 94.25 194 ASP A CA 1
ATOM 1495 C C . ASP A 1 194 ? 12.773 -8.203 -10.770 1.00 94.25 194 ASP A C 1
ATOM 1497 O O . ASP A 1 194 ? 11.750 -8.209 -11.454 1.00 94.25 194 ASP A O 1
ATOM 1501 N N . GLY A 1 195 ? 13.200 -7.094 -10.159 1.00 93.88 195 GLY A N 1
ATOM 1502 C CA . GLY A 1 195 ? 12.517 -5.804 -10.211 1.00 93.88 195 GLY A CA 1
ATOM 1503 C C . GLY A 1 195 ? 11.322 -5.682 -9.259 1.00 93.88 195 GLY A C 1
ATOM 1504 O O . GLY A 1 195 ? 11.048 -6.528 -8.407 1.00 93.88 195 GLY A O 1
ATOM 1505 N N . ASP A 1 196 ? 10.597 -4.574 -9.381 1.00 95.50 196 ASP A N 1
ATOM 1506 C CA . ASP A 1 196 ? 9.478 -4.252 -8.497 1.00 95.50 196 ASP A CA 1
ATOM 1507 C C . ASP A 1 196 ? 8.193 -5.004 -8.898 1.00 95.50 196 ASP A C 1
ATOM 1509 O O . ASP A 1 196 ? 7.750 -4.910 -10.040 1.00 95.50 196 ASP A O 1
ATOM 1513 N N . ALA A 1 197 ? 7.512 -5.687 -7.968 1.00 96.75 197 ALA A N 1
ATOM 1514 C CA . ALA A 1 197 ? 6.232 -6.350 -8.256 1.00 96.75 197 ALA A CA 1
ATOM 1515 C C . ALA A 1 197 ? 5.115 -5.342 -8.494 1.00 96.75 197 ALA A C 1
ATOM 1517 O O . ALA A 1 197 ? 4.066 -5.720 -9.019 1.00 96.75 197 ALA A O 1
ATOM 1518 N N . ALA A 1 198 ? 5.332 -4.065 -8.157 1.00 97.31 198 ALA A N 1
ATOM 1519 C CA . ALA A 1 198 ? 4.499 -3.000 -8.676 1.00 97.31 198 ALA A CA 1
ATOM 1520 C C . ALA A 1 198 ? 4.387 -3.108 -10.203 1.00 97.31 198 ALA A C 1
ATOM 1522 O O . ALA A 1 198 ? 3.274 -3.080 -10.705 1.00 97.31 198 ALA A O 1
ATOM 1523 N N . ALA A 1 199 ? 5.475 -3.348 -10.943 1.00 96.81 199 ALA A N 1
ATOM 1524 C CA . ALA A 1 199 ? 5.413 -3.497 -12.399 1.00 96.81 199 ALA A CA 1
ATOM 1525 C C . ALA A 1 199 ? 4.404 -4.584 -12.824 1.00 96.81 199 ALA A C 1
ATOM 1527 O O . ALA A 1 199 ? 3.527 -4.324 -13.648 1.00 96.81 199 ALA A O 1
ATOM 1528 N N . THR A 1 200 ? 4.444 -5.755 -12.181 1.00 97.31 200 THR A N 1
ATOM 1529 C CA . THR A 1 200 ? 3.512 -6.868 -12.428 1.00 97.31 200 THR A CA 1
ATOM 1530 C C . THR A 1 200 ? 2.060 -6.510 -12.099 1.00 97.31 200 THR A C 1
ATOM 1532 O O . THR A 1 200 ? 1.149 -6.828 -12.865 1.00 97.31 200 THR A O 1
ATOM 1535 N N . VAL A 1 201 ? 1.809 -5.843 -10.968 1.00 98.06 201 VAL A N 1
ATOM 1536 C CA . VAL A 1 201 ? 0.451 -5.422 -10.574 1.00 98.06 201 VAL A CA 1
ATOM 1537 C C . VAL A 1 201 ? -0.089 -4.359 -11.526 1.00 98.06 201 VAL A C 1
ATOM 1539 O O . VAL A 1 201 ? -1.207 -4.494 -12.025 1.00 98.06 201 VAL A O 1
ATOM 1542 N N . LEU A 1 202 ? 0.713 -3.331 -11.808 1.00 97.56 202 LEU A N 1
ATOM 1543 C CA . LEU A 1 202 ? 0.330 -2.188 -12.632 1.00 97.56 202 LEU A CA 1
ATOM 1544 C C . LEU A 1 202 ? 0.073 -2.597 -14.090 1.00 97.56 202 LEU A C 1
ATOM 1546 O O . LEU A 1 202 ? -0.830 -2.055 -14.723 1.00 97.56 202 LEU A O 1
ATOM 1550 N N . ALA A 1 203 ? 0.797 -3.600 -14.595 1.00 96.75 203 ALA A N 1
ATOM 1551 C CA . ALA A 1 203 ? 0.566 -4.203 -15.907 1.00 96.75 203 ALA A CA 1
ATOM 1552 C C . ALA A 1 203 ? -0.651 -5.154 -15.955 1.00 96.75 203 ALA A C 1
ATOM 1554 O O . ALA A 1 203 ? -0.957 -5.708 -17.010 1.00 96.75 203 ALA A O 1
ATOM 1555 N N . GLY A 1 204 ? -1.341 -5.387 -14.831 1.00 96.12 204 GLY A N 1
ATOM 1556 C CA . GLY A 1 204 ? -2.474 -6.317 -14.756 1.00 96.12 204 GLY A CA 1
ATOM 1557 C C . GLY A 1 204 ? -2.073 -7.796 -14.812 1.00 96.12 204 GLY A C 1
ATOM 1558 O O . GLY A 1 204 ? -2.910 -8.654 -15.083 1.00 96.12 204 GLY A O 1
ATOM 1559 N N . GLN A 1 205 ? -0.804 -8.104 -14.542 1.00 97.12 205 GLN A N 1
ATOM 1560 C CA . GLN A 1 205 ? -0.209 -9.438 -14.674 1.00 97.12 205 GLN A CA 1
ATOM 1561 C C . GLN A 1 205 ? -0.095 -10.190 -13.339 1.00 97.12 205 GLN A C 1
ATOM 1563 O O . GLN A 1 205 ? 0.448 -11.290 -13.299 1.00 97.12 205 GLN A O 1
ATOM 1568 N N . ALA A 1 206 ? -0.619 -9.633 -12.241 1.00 97.56 206 ALA A N 1
ATOM 1569 C CA . ALA A 1 206 ? -0.662 -10.323 -10.953 1.00 97.56 206 ALA A CA 1
ATOM 1570 C C . ALA A 1 206 ? -1.411 -11.668 -11.071 1.00 97.56 206 ALA A C 1
ATOM 1572 O O . ALA A 1 206 ? -2.533 -11.734 -11.596 1.00 97.56 206 ALA A O 1
ATOM 1573 N N . GLY A 1 207 ? -0.783 -12.737 -10.583 1.00 96.75 207 GLY A N 1
ATOM 1574 C CA . GLY A 1 207 ? -1.247 -14.113 -10.737 1.00 96.75 207 GLY A CA 1
ATOM 1575 C C . GLY A 1 207 ? -2.442 -14.436 -9.843 1.00 96.75 207 GLY A C 1
ATOM 1576 O O . GLY A 1 207 ? -2.617 -13.844 -8.781 1.00 96.75 207 GLY A O 1
ATOM 1577 N N . THR A 1 208 ? -3.281 -15.377 -10.274 1.00 96.81 208 THR A N 1
ATOM 1578 C CA . THR A 1 208 ? -4.382 -15.931 -9.460 1.00 96.81 208 THR A CA 1
ATOM 1579 C C . THR A 1 208 ? -3.907 -17.023 -8.502 1.00 96.81 208 THR A C 1
ATOM 1581 O O . THR A 1 208 ? -4.559 -17.289 -7.487 1.00 96.81 208 THR A O 1
ATOM 1584 N N . GLU A 1 209 ? -2.778 -17.658 -8.821 1.00 96.44 209 GLU A N 1
ATOM 1585 C CA . GLU A 1 209 ? -2.026 -18.519 -7.912 1.00 96.44 209 GLU A CA 1
ATOM 1586 C C . GLU A 1 209 ? -1.174 -17.656 -6.980 1.00 96.44 209 GLU A C 1
ATOM 1588 O O . GLU A 1 209 ? -0.608 -16.643 -7.396 1.00 96.44 209 GLU A O 1
ATOM 1593 N N . LEU A 1 210 ? -1.127 -18.028 -5.701 1.00 95.00 210 LEU A N 1
ATOM 1594 C CA . LEU A 1 210 ? -0.364 -17.279 -4.710 1.00 95.00 210 LEU A CA 1
ATOM 1595 C C . LEU A 1 210 ? 1.117 -17.659 -4.825 1.00 95.00 210 LEU A C 1
ATOM 1597 O O . LEU A 1 210 ? 1.417 -18.850 -4.893 1.00 95.00 210 LEU A O 1
ATOM 1601 N N . PRO A 1 211 ? 2.043 -16.686 -4.801 1.00 92.25 211 PRO A N 1
ATOM 1602 C CA . PRO A 1 211 ? 3.461 -16.937 -5.056 1.00 92.25 211 PRO A CA 1
ATOM 1603 C C . PRO A 1 211 ? 4.170 -17.737 -3.947 1.00 92.25 211 PRO A C 1
ATOM 1605 O O . PRO A 1 211 ? 5.320 -18.126 -4.127 1.00 92.25 211 PRO A O 1
ATOM 1608 N N . GLY A 1 212 ? 3.518 -17.994 -2.806 1.00 93.19 212 GLY A N 1
ATOM 1609 C CA . GLY A 1 212 ? 4.132 -18.682 -1.672 1.00 93.19 212 GLY A CA 1
ATOM 1610 C C . GLY A 1 212 ? 5.192 -17.818 -0.986 1.00 93.19 212 GLY A C 1
ATOM 1611 O O . GLY A 1 212 ? 4.961 -16.632 -0.751 1.00 93.19 212 GLY A O 1
ATOM 1612 N N . GLU A 1 213 ? 6.333 -18.414 -0.628 1.00 97.25 213 GLU A N 1
ATOM 1613 C CA . GLU A 1 213 ? 7.466 -17.700 -0.024 1.00 97.25 213 GLU A CA 1
ATOM 1614 C C . GLU A 1 213 ? 8.483 -17.265 -1.087 1.00 97.25 213 GLU A C 1
ATOM 1616 O O . GLU A 1 213 ? 9.000 -18.083 -1.846 1.00 97.25 213 GLU A O 1
ATOM 1621 N N . VAL A 1 214 ? 8.831 -15.979 -1.078 1.00 97.44 214 VAL A N 1
ATOM 1622 C CA . VAL A 1 214 ? 9.918 -15.392 -1.868 1.00 97.44 214 VAL A CA 1
ATOM 1623 C C . VAL A 1 214 ? 11.060 -14.991 -0.939 1.00 97.44 214 VAL A C 1
ATOM 1625 O O . VAL A 1 214 ? 10.828 -14.473 0.154 1.00 97.44 214 VAL A O 1
ATOM 1628 N N . ARG A 1 215 ? 12.306 -15.207 -1.383 1.00 98.25 215 ARG A N 1
ATOM 1629 C CA . ARG A 1 215 ? 13.523 -14.811 -0.658 1.00 98.25 215 ARG A CA 1
ATOM 1630 C C . ARG A 1 215 ? 14.381 -13.866 -1.489 1.00 98.25 215 ARG A C 1
ATOM 1632 O O . ARG A 1 215 ? 14.771 -14.205 -2.602 1.00 98.25 215 ARG A O 1
ATOM 1639 N N . CYS A 1 216 ? 14.752 -12.724 -0.923 1.00 97.38 216 CYS A N 1
ATOM 1640 C CA . CYS A 1 216 ? 15.638 -11.746 -1.540 1.00 97.38 216 CYS A CA 1
ATOM 1641 C C . CYS A 1 216 ? 16.920 -11.585 -0.717 1.00 97.38 216 CYS A C 1
ATOM 1643 O O . CYS A 1 216 ? 16.912 -10.999 0.360 1.00 97.38 216 CYS A O 1
ATOM 1645 N N . ARG A 1 217 ? 18.058 -12.033 -1.262 1.00 94.75 217 ARG A N 1
ATOM 1646 C CA . ARG A 1 217 ? 19.374 -11.871 -0.609 1.00 94.75 217 ARG A CA 1
ATOM 1647 C C . ARG A 1 217 ? 19.814 -10.413 -0.458 1.00 94.75 217 ARG A C 1
ATOM 1649 O O . ARG A 1 217 ? 20.667 -10.128 0.369 1.00 94.75 217 ARG A O 1
ATOM 1656 N N . ALA A 1 218 ? 19.266 -9.514 -1.273 1.00 92.94 218 ALA A N 1
ATOM 1657 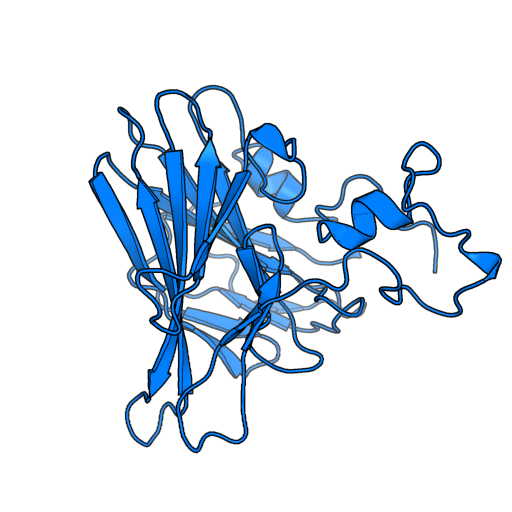C CA . ALA A 1 218 ? 19.538 -8.083 -1.186 1.00 92.94 218 ALA A CA 1
ATOM 1658 C C . ALA A 1 218 ? 18.681 -7.375 -0.121 1.00 92.94 218 ALA A C 1
ATOM 1660 O O . ALA A 1 218 ? 18.852 -6.177 0.073 1.00 92.94 218 ALA A O 1
ATOM 1661 N N . GLY A 1 219 ? 17.757 -8.085 0.541 1.00 94.88 219 GLY A N 1
ATOM 1662 C CA . GLY A 1 219 ? 16.909 -7.504 1.578 1.00 94.88 219 GLY A CA 1
ATOM 1663 C C . GLY A 1 219 ? 15.829 -6.561 1.047 1.00 94.88 219 GLY A C 1
ATOM 1664 O O . GLY A 1 219 ? 15.425 -5.655 1.762 1.00 94.88 219 GLY A O 1
ATOM 1665 N N . LEU A 1 220 ? 15.385 -6.730 -0.202 1.00 95.44 220 LEU A N 1
ATOM 1666 C CA . LEU A 1 220 ? 14.341 -5.899 -0.819 1.00 95.44 220 LEU A CA 1
ATOM 1667 C C . LEU A 1 220 ? 13.221 -6.764 -1.413 1.00 95.44 220 LEU A C 1
ATOM 1669 O O . LEU A 1 220 ? 12.742 -6.502 -2.517 1.00 95.44 220 LEU A O 1
ATOM 1673 N N . ALA A 1 221 ? 12.843 -7.845 -0.724 1.00 97.50 221 ALA A N 1
ATOM 1674 C CA . ALA A 1 221 ? 11.638 -8.577 -1.094 1.00 97.50 221 ALA A CA 1
ATOM 1675 C C . ALA A 1 221 ? 10.409 -7.681 -0.882 1.00 97.50 221 ALA A C 1
ATOM 1677 O O . ALA A 1 221 ? 10.335 -6.902 0.068 1.00 97.50 221 ALA A O 1
ATOM 1678 N N . GLN A 1 222 ? 9.441 -7.800 -1.780 1.00 97.62 222 GLN A N 1
ATOM 1679 C CA . GLN A 1 222 ? 8.149 -7.128 -1.676 1.00 97.62 222 GLN A CA 1
ATOM 1680 C C . GLN A 1 222 ? 7.048 -8.066 -2.174 1.00 97.62 222 GLN A C 1
ATOM 1682 O O . GLN A 1 222 ? 7.315 -9.048 -2.879 1.00 97.62 222 GLN A O 1
ATOM 1687 N N . ALA A 1 223 ? 5.813 -7.761 -1.791 1.00 98.44 223 ALA A N 1
ATOM 1688 C CA . ALA A 1 223 ? 4.645 -8.414 -2.350 1.00 98.44 223 ALA A CA 1
ATOM 1689 C C . ALA A 1 223 ? 3.430 -7.499 -2.299 1.00 98.44 223 ALA A C 1
ATOM 1691 O O . ALA A 1 223 ? 3.304 -6.670 -1.403 1.00 98.44 223 ALA A O 1
ATOM 1692 N N . ALA A 1 224 ? 2.504 -7.713 -3.222 1.00 98.62 224 ALA A N 1
ATOM 1693 C CA . ALA A 1 224 ? 1.216 -7.055 -3.259 1.00 98.62 224 ALA A CA 1
ATOM 1694 C C . ALA A 1 224 ? 0.093 -8.079 -3.429 1.00 98.62 224 ALA A C 1
ATOM 1696 O O . ALA A 1 224 ? 0.194 -9.019 -4.222 1.00 98.62 224 ALA A O 1
ATOM 1697 N N . VAL A 1 225 ? -1.001 -7.866 -2.704 1.00 98.81 225 VAL A N 1
ATOM 1698 C CA . VAL A 1 225 ? -2.239 -8.643 -2.806 1.00 98.81 225 VAL A CA 1
ATOM 1699 C C . VAL A 1 225 ? -3.369 -7.747 -3.289 1.00 98.81 225 VAL A C 1
ATOM 1701 O O . VAL A 1 225 ? -3.482 -6.602 -2.858 1.00 98.81 225 VAL A O 1
ATOM 1704 N N . VAL A 1 226 ? -4.204 -8.255 -4.194 1.00 98.81 226 VAL A N 1
ATOM 1705 C CA . VAL A 1 226 ? -5.208 -7.460 -4.909 1.00 98.81 226 VAL A CA 1
ATOM 1706 C C . VAL A 1 226 ? -6.617 -7.978 -4.640 1.00 98.81 226 VAL A C 1
ATOM 1708 O O . VAL A 1 226 ? -6.890 -9.178 -4.758 1.00 98.81 226 VAL A O 1
ATOM 1711 N N . TYR A 1 227 ? -7.533 -7.056 -4.346 1.00 98.62 227 TYR A N 1
ATOM 1712 C CA . TYR A 1 227 ? -8.950 -7.323 -4.118 1.00 98.62 227 TYR A CA 1
ATOM 1713 C C . TYR A 1 227 ? -9.832 -6.441 -5.002 1.00 98.62 227 TYR A C 1
ATOM 1715 O O . TYR A 1 227 ? -9.603 -5.235 -5.068 1.00 98.62 227 TYR A O 1
ATOM 1723 N N . PRO A 1 228 ? -10.893 -6.985 -5.617 1.00 98.25 228 PRO A N 1
ATOM 1724 C CA . PRO A 1 228 ? -11.973 -6.155 -6.129 1.00 98.25 228 PRO A CA 1
ATOM 1725 C C . PRO A 1 228 ? -12.807 -5.611 -4.960 1.00 98.25 228 PRO A C 1
ATOM 1727 O O . PRO A 1 228 ? -13.164 -6.367 -4.045 1.00 98.25 228 PRO A O 1
ATOM 1730 N N . VAL A 1 229 ? -13.145 -4.323 -5.017 1.00 98.44 229 VAL A N 1
ATOM 1731 C CA . VAL A 1 229 ? -13.989 -3.619 -4.043 1.00 98.44 229 VAL A CA 1
ATOM 1732 C C . VAL A 1 229 ? -15.104 -2.893 -4.793 1.00 98.44 229 VAL A C 1
ATOM 1734 O O . VAL A 1 229 ? -14.863 -1.977 -5.580 1.00 98.44 229 VAL A O 1
ATOM 1737 N N . VAL A 1 230 ? -16.344 -3.328 -4.568 1.00 97.81 230 VAL A N 1
ATOM 1738 C CA . VAL A 1 230 ? -17.538 -2.740 -5.196 1.00 97.81 230 VAL A CA 1
ATOM 1739 C C . VAL A 1 230 ? -17.866 -1.367 -4.604 1.00 97.81 230 VAL A C 1
ATOM 1741 O O . VAL A 1 230 ? -17.363 -1.015 -3.539 1.00 97.81 230 VAL A O 1
ATOM 1744 N N . HIS A 1 231 ? -18.715 -0.593 -5.285 1.00 96.06 231 HIS A N 1
ATOM 1745 C CA . HIS A 1 231 ? -19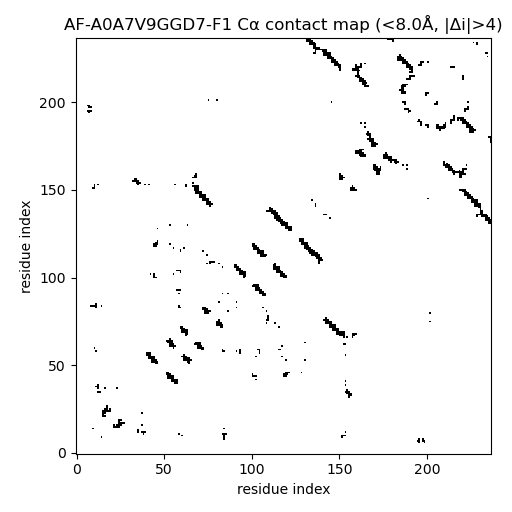.204 0.691 -4.776 1.00 96.06 231 HIS A CA 1
ATOM 1746 C C . HIS A 1 231 ? -19.752 0.560 -3.345 1.00 96.06 231 HIS A C 1
ATOM 1748 O O . HIS A 1 231 ? -20.493 -0.379 -3.053 1.00 96.06 231 HIS A O 1
ATOM 1754 N N . ALA A 1 232 ? -19.388 1.512 -2.481 1.00 94.44 232 ALA A N 1
ATOM 1755 C CA . ALA A 1 232 ? -19.771 1.592 -1.071 1.00 94.44 232 ALA A CA 1
ATOM 1756 C C . ALA A 1 232 ? -19.292 0.422 -0.188 1.00 94.44 232 ALA A C 1
ATOM 1758 O O . ALA A 1 232 ? -19.661 0.353 0.983 1.00 94.44 232 ALA A O 1
ATOM 1759 N N . ALA A 1 233 ? -18.462 -0.485 -0.714 1.00 97.69 233 ALA A N 1
ATOM 1760 C CA . ALA A 1 233 ? -17.829 -1.525 0.085 1.00 97.69 233 ALA A CA 1
ATOM 1761 C C . ALA A 1 233 ? -16.491 -1.057 0.667 1.00 97.69 233 ALA A C 1
ATOM 1763 O O . ALA A 1 233 ? -15.796 -0.207 0.103 1.00 97.69 233 ALA A O 1
ATOM 1764 N N . THR A 1 234 ? -16.115 -1.698 1.770 1.00 98.31 234 THR A N 1
ATOM 1765 C CA . THR A 1 234 ? -14.848 -1.482 2.465 1.00 98.31 234 THR A CA 1
ATOM 1766 C C . THR A 1 234 ? -14.056 -2.781 2.502 1.00 98.31 234 THR A C 1
ATOM 1768 O O . THR A 1 234 ? -14.578 -3.830 2.880 1.00 98.31 234 THR A O 1
ATOM 1771 N N . LEU A 1 235 ? -12.785 -2.710 2.111 1.00 98.50 235 LEU A N 1
ATOM 1772 C CA . LEU A 1 235 ? -11.784 -3.731 2.405 1.00 98.50 235 LEU A CA 1
ATOM 1773 C C . LEU A 1 235 ? -11.121 -3.381 3.738 1.00 98.50 235 LEU A C 1
ATOM 1775 O O . LEU A 1 235 ? -10.735 -2.233 3.918 1.00 98.50 235 LEU A O 1
ATOM 1779 N N . ARG A 1 236 ? -10.960 -4.358 4.633 1.00 98.12 236 ARG A N 1
ATOM 1780 C CA . ARG A 1 236 ? -10.255 -4.201 5.912 1.00 98.12 236 ARG A CA 1
ATOM 1781 C C . ARG A 1 236 ? -9.214 -5.309 6.070 1.00 98.12 236 ARG A C 1
ATOM 1783 O O . ARG A 1 236 ? -9.555 -6.467 5.820 1.00 98.12 236 ARG A O 1
ATOM 1790 N N . VAL A 1 237 ? -7.999 -4.951 6.481 1.00 95.44 237 VAL A N 1
ATOM 1791 C CA . VAL A 1 237 ? -6.911 -5.858 6.895 1.00 95.44 237 VAL A CA 1
ATOM 1792 C C . VAL A 1 237 ? -6.402 -5.505 8.286 1.00 95.44 237 VAL A C 1
ATOM 1794 O O . VAL A 1 237 ? -6.587 -4.332 8.695 1.00 95.44 237 VAL A O 1
#

Foldseek 3Di:
DPDDDPPADDALQQNQCCDPVHPNHDDCVVPPAFFRPPQLDWDWADDPPDPFTWIAGQLGWIRRGPLGWTKFKWKADPPFIDGSSPDDPVQWDWDDDPPDSKIWIWGDDAQGIWIKIWHKDADPPVVGIDIKIKIWAQGQWKIKMKIKTWQADNTGGHFFFKWFDDQQFIDTPNHTDDGFPGGFQFKDKDEPVRDYCCVCVRVVNTDSD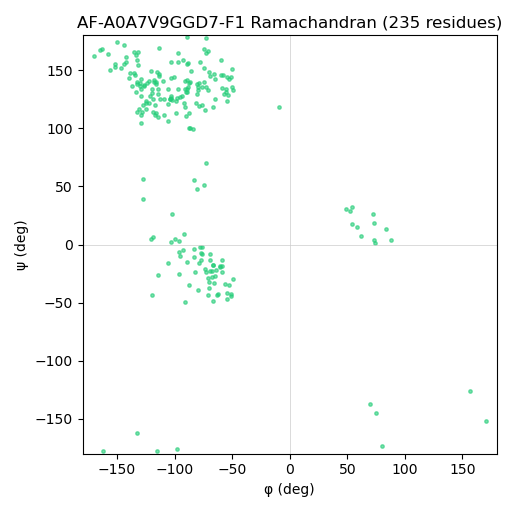GPGMDGYPVRTIMMMGMHIAGHRGMGMD

Nearest PDB structures (foldseek):
  8ho8-assembly1_B  TM=5.862E-01  e=9.347E-04  Acetivibrio thermocellus
  8ho9-assembly1_B  TM=5.802E-01  e=7.943E-04  Acetivibrio thermocellus
  8hob-assembly1_B  TM=6.189E-01  e=1.523E-03  Acetivibrio thermocellus
  3qde-assembly1_A  TM=5.493E-01  e=1.407E-02  Acetivibrio thermocellus

Mean predicted aligned error: 4.33 Å

Solvent-accessible surface area (backbone atoms only — not comparable to full-atom values): 12882 Å² total; per-residue (Å²): 134,79,76,82,67,82,86,48,89,56,57,49,46,53,58,34,26,71,30,86,89,35,95,57,41,54,73,63,94,81,41,101,58,71,61,58,88,50,83,86,64,59,48,78,32,49,50,85,97,50,97,57,52,26,39,31,39,80,58,52,42,33,24,71,42,84,88,30,45,13,43,38,66,32,37,40,48,96,89,48,72,47,43,50,54,75,52,57,75,91,45,47,51,65,46,65,49,93,85,45,74,33,43,35,31,37,35,63,48,86,70,39,30,42,38,34,35,42,31,45,46,80,48,59,93,91,67,40,73,40,72,42,42,35,44,32,28,60,18,78,54,63,32,34,40,33,47,26,47,35,36,32,41,88,54,28,74,12,81,24,41,29,37,35,44,56,57,55,30,31,28,46,70,86,38,87,68,42,56,40,82,52,62,55,64,22,27,35,62,33,23,62,91,77,41,52,36,61,58,40,49,74,71,69,62,39,34,72,61,68,76,38,71,48,76,13,96,84,22,39,20,36,37,34,40,28,38,84,37,46,52,78,34,69,51,58,60

Radius of gyration: 16.93 Å; Cα contacts (8 Å, |Δi|>4): 573; chains: 1; bounding box: 47×40×44 Å

Sequence (237 aa):
M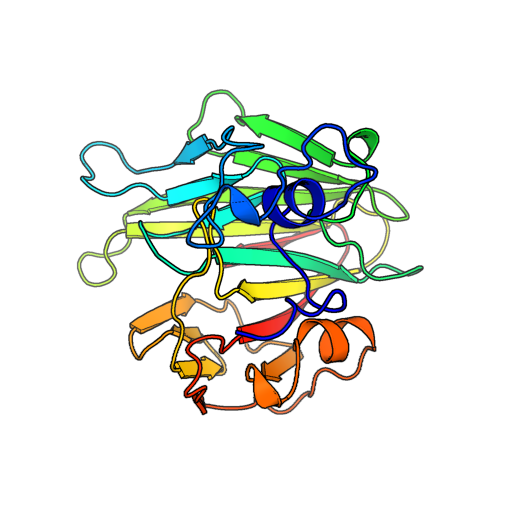SQLDTDWVWPWWLGRQIDPANPAFVPRDQLPSLTNVTGRNWTAIGNLDSPHEAVVDPRGLVTPWPDGWSLDWWIGAEDRWHLPSREASTAIVQRLVDGAPVIETSMRVPGGHAVHRAWCVRGAAMVGELVVVEVENRSRVPFAVALSVRPANLEGVAVVERIGVGEHGVSVDGRPALLLPRRPARAAASTFADGDAAATVLAGQAGTELPGEVRCRAGLAQAAVVYPVVHAATLRV